Protein AF-A0AAW1GTK5-F1 (afdb_monomer)

Mean predicted aligned error: 4.93 Å

pLDDT: mean 91.54, std 10.84, range [37.44, 98.69]

Structure (mmCIF, N/CA/C/O backbone):
data_AF-A0AAW1GTK5-F1
#
_entry.id   AF-A0AAW1GTK5-F1
#
loop_
_atom_site.group_PDB
_atom_site.id
_atom_site.type_symbol
_atom_site.label_atom_id
_atom_site.label_alt_id
_atom_site.label_comp_id
_atom_site.label_asym_id
_atom_site.label_entity_id
_atom_site.label_seq_id
_atom_site.pdbx_PDB_ins_code
_atom_site.Cartn_x
_atom_site.Cartn_y
_atom_site.Cartn_z
_atom_site.occupancy
_atom_site.B_iso_or_equiv
_atom_site.auth_seq_id
_atom_site.auth_comp_id
_atom_site.auth_asym_id
_atom_site.auth_atom_id
_atom_site.pdbx_PDB_model_num
ATOM 1 N N . MET A 1 1 ? 20.849 -12.478 0.536 1.00 73.88 1 MET A N 1
ATOM 2 C CA . MET A 1 1 ? 19.409 -12.427 0.227 1.00 73.88 1 MET A CA 1
ATOM 3 C C . MET A 1 1 ? 18.995 -13.837 -0.115 1.00 73.88 1 MET A C 1
ATOM 5 O O . MET A 1 1 ? 19.558 -14.396 -1.048 1.00 73.88 1 MET A O 1
ATOM 9 N N . GLU A 1 2 ? 18.101 -14.410 0.677 1.00 87.69 2 GLU A N 1
ATOM 10 C CA . GLU A 1 2 ? 17.391 -15.639 0.320 1.00 87.69 2 GLU A CA 1
ATOM 11 C C . GLU A 1 2 ? 16.131 -15.251 -0.465 1.00 87.69 2 GLU A C 1
ATOM 13 O O . GLU A 1 2 ? 15.617 -14.145 -0.282 1.00 87.69 2 GLU A O 1
ATOM 18 N N . ILE A 1 3 ? 15.671 -16.115 -1.369 1.00 93.62 3 ILE A N 1
ATOM 19 C CA . ILE A 1 3 ? 14.481 -15.870 -2.195 1.00 93.62 3 ILE A CA 1
ATOM 20 C C . ILE A 1 3 ? 13.405 -16.909 -1.887 1.00 93.62 3 ILE A C 1
ATOM 22 O O . ILE A 1 3 ? 13.718 -18.066 -1.607 1.00 93.62 3 ILE A O 1
ATOM 26 N N . ALA A 1 4 ? 12.143 -16.481 -1.924 1.00 95.12 4 ALA A N 1
ATOM 27 C CA . ALA A 1 4 ? 10.993 -17.342 -1.674 1.00 95.12 4 ALA A CA 1
ATOM 28 C C . ALA A 1 4 ? 10.790 -18.359 -2.818 1.00 95.12 4 ALA A C 1
ATOM 30 O O . ALA A 1 4 ? 11.222 -18.095 -3.947 1.00 95.12 4 ALA A O 1
ATOM 31 N N . PRO A 1 5 ? 10.106 -19.495 -2.572 1.00 96.44 5 PRO A N 1
ATOM 32 C CA . PRO A 1 5 ? 9.848 -20.509 -3.598 1.00 96.44 5 PRO A CA 1
ATOM 33 C C . PRO A 1 5 ? 9.103 -19.978 -4.832 1.00 96.44 5 PRO A C 1
ATOM 35 O O . PRO A 1 5 ? 9.315 -20.475 -5.933 1.00 96.44 5 PRO A O 1
ATOM 38 N N . ASP A 1 6 ? 8.263 -18.957 -4.652 1.00 96.50 6 ASP A N 1
ATOM 39 C CA . ASP A 1 6 ? 7.429 -18.331 -5.681 1.00 96.50 6 ASP A CA 1
ATOM 40 C C . ASP A 1 6 ? 8.021 -17.027 -6.249 1.00 96.50 6 ASP A C 1
ATOM 42 O O . ASP A 1 6 ? 7.370 -16.345 -7.037 1.00 96.50 6 ASP A O 1
ATOM 46 N N . PHE A 1 7 ? 9.266 -16.675 -5.896 1.00 97.25 7 PHE A N 1
ATOM 47 C CA . PHE A 1 7 ? 9.896 -15.395 -6.252 1.00 97.25 7 PHE A CA 1
ATOM 48 C C . PHE A 1 7 ? 9.845 -15.092 -7.758 1.00 97.25 7 PHE A C 1
ATOM 50 O O . PHE A 1 7 ? 9.478 -13.989 -8.162 1.00 97.25 7 PHE A O 1
ATOM 57 N N . PHE A 1 8 ? 10.197 -16.062 -8.605 1.00 96.19 8 PHE A N 1
ATOM 58 C CA . PHE A 1 8 ? 10.202 -15.857 -10.056 1.00 96.19 8 PHE A CA 1
ATOM 59 C C . PHE A 1 8 ? 8.789 -15.769 -10.639 1.00 96.19 8 PHE A C 1
ATOM 61 O O . PHE A 1 8 ? 8.553 -14.933 -11.507 1.00 96.19 8 PHE A O 1
ATOM 68 N N . GLU A 1 9 ? 7.845 -16.575 -10.142 1.00 96.38 9 GLU A N 1
ATOM 69 C CA . GLU A 1 9 ? 6.445 -16.526 -10.585 1.00 96.38 9 GLU A CA 1
ATOM 70 C C . GLU A 1 9 ? 5.780 -15.203 -10.190 1.00 96.38 9 GLU A C 1
ATOM 72 O O . GLU A 1 9 ? 5.049 -14.618 -10.992 1.00 96.38 9 GLU A O 1
ATOM 77 N N . TYR A 1 10 ? 6.092 -14.696 -8.994 1.00 97.62 10 TYR A N 1
ATOM 78 C CA . TYR A 1 10 ? 5.666 -13.382 -8.525 1.00 97.62 10 TYR A CA 1
ATOM 79 C C . TYR A 1 10 ? 6.109 -12.273 -9.489 1.00 97.62 10 TYR A C 1
ATOM 81 O O . TYR A 1 10 ? 5.280 -11.486 -9.955 1.00 97.62 10 TYR A O 1
ATOM 89 N N . PHE A 1 11 ? 7.399 -12.229 -9.844 1.00 97.75 11 PHE A N 1
ATOM 90 C CA . PHE A 1 11 ? 7.917 -11.219 -10.770 1.00 97.75 11 PHE A CA 1
ATOM 91 C C . PHE A 1 11 ? 7.408 -11.403 -12.204 1.00 97.75 11 PHE A C 1
ATOM 93 O O . PHE A 1 11 ? 7.113 -10.410 -12.865 1.00 97.75 11 PHE A O 1
ATOM 100 N N . GLU A 1 12 ? 7.241 -12.636 -12.685 1.00 96.38 12 GLU A N 1
ATOM 101 C CA . GLU A 1 12 ? 6.657 -12.903 -14.007 1.00 96.38 12 GLU A CA 1
ATOM 102 C C . GLU A 1 12 ? 5.212 -12.381 -14.097 1.00 96.38 12 GLU A C 1
ATOM 104 O O . GLU A 1 12 ? 4.849 -11.699 -15.058 1.00 96.38 12 GLU A O 1
ATOM 109 N N . ALA A 1 13 ? 4.389 -12.636 -13.075 1.00 96.38 13 ALA A N 1
ATOM 110 C CA . ALA A 1 13 ? 3.017 -12.140 -13.032 1.00 96.38 13 ALA A CA 1
ATOM 111 C C . ALA A 1 13 ? 2.968 -10.609 -12.924 1.00 96.38 13 ALA A C 1
ATOM 113 O O . ALA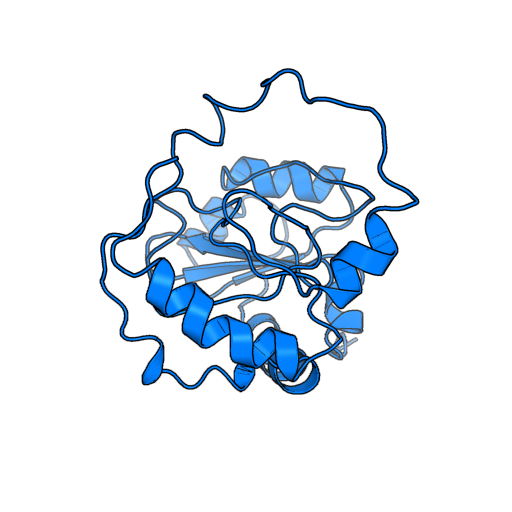 A 1 13 ? 2.221 -9.955 -13.658 1.00 96.38 13 ALA A O 1
ATOM 114 N N . ALA A 1 14 ? 3.800 -10.025 -12.059 1.00 96.25 14 ALA A N 1
ATOM 115 C CA . ALA A 1 14 ? 3.837 -8.586 -11.839 1.00 96.25 14 ALA A CA 1
ATOM 116 C C . ALA A 1 14 ? 4.452 -7.798 -13.014 1.00 96.25 14 ALA A C 1
ATOM 118 O O . ALA A 1 14 ? 4.169 -6.607 -13.158 1.00 96.25 14 ALA A O 1
ATOM 119 N N . ALA A 1 15 ? 5.237 -8.432 -13.894 1.00 96.31 15 ALA A N 1
ATOM 120 C CA . ALA A 1 15 ? 5.804 -7.773 -15.075 1.00 96.31 15 ALA A CA 1
ATOM 121 C C . ALA A 1 15 ? 4.692 -7.282 -16.014 1.00 96.31 15 ALA A C 1
ATOM 123 O O . ALA A 1 15 ? 4.743 -6.161 -16.515 1.00 96.31 15 ALA A O 1
ATOM 124 N N . ASN A 1 16 ? 3.609 -8.059 -16.131 1.00 94.88 16 ASN A N 1
ATOM 125 C CA . ASN A 1 16 ? 2.419 -7.654 -16.879 1.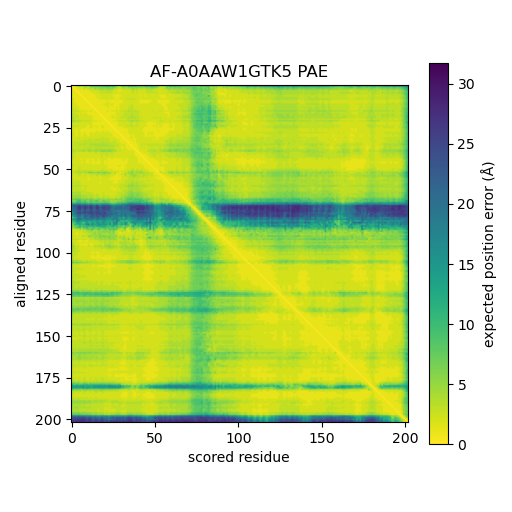00 94.88 16 ASN A CA 1
ATOM 126 C C . ASN A 1 16 ? 1.749 -6.391 -16.315 1.00 94.88 16 ASN A C 1
ATOM 128 O O . ASN A 1 16 ? 1.091 -5.675 -17.069 1.00 94.88 16 ASN A O 1
ATOM 132 N N . LEU A 1 17 ? 1.863 -6.131 -15.005 1.00 96.00 17 LEU A N 1
ATOM 133 C CA . LEU A 1 17 ? 1.345 -4.903 -14.394 1.00 96.00 17 LEU A CA 1
ATOM 134 C C . LEU A 1 17 ? 2.219 -3.709 -14.780 1.00 96.00 17 LEU A C 1
ATOM 136 O O . LEU A 1 17 ? 1.678 -2.693 -15.204 1.00 96.00 17 LEU A O 1
ATOM 140 N N . LEU A 1 18 ? 3.549 -3.852 -14.699 1.00 95.75 18 LEU A N 1
ATOM 141 C CA . LEU A 1 18 ? 4.494 -2.807 -15.113 1.00 95.75 18 LEU A CA 1
ATOM 142 C C . LEU A 1 18 ? 4.293 -2.398 -16.575 1.00 95.75 18 LEU A C 1
ATOM 144 O O . LEU A 1 18 ? 4.242 -1.209 -16.877 1.00 95.75 18 LEU A O 1
ATOM 148 N N . ASP A 1 19 ? 4.127 -3.368 -17.476 1.00 95.50 19 ASP A N 1
ATOM 149 C CA . ASP A 1 19 ? 3.943 -3.092 -18.905 1.00 95.50 19 ASP A CA 1
ATOM 150 C C . ASP A 1 19 ? 2.638 -2.333 -19.207 1.00 95.50 19 ASP A C 1
ATOM 152 O O . ASP A 1 19 ? 2.562 -1.571 -20.176 1.00 95.50 19 ASP A O 1
ATOM 156 N N . LYS A 1 20 ? 1.592 -2.540 -18.394 1.00 96.06 20 LYS A N 1
ATOM 157 C CA . LYS A 1 20 ? 0.241 -2.001 -18.632 1.00 96.06 20 LYS A CA 1
ATOM 158 C C . LYS A 1 20 ? -0.065 -0.729 -17.847 1.00 96.06 20 LYS A C 1
ATOM 160 O O . LYS A 1 20 ? -0.910 0.050 -18.287 1.00 96.06 20 LYS A O 1
ATOM 165 N N . ASP A 1 21 ? 0.575 -0.520 -16.702 1.00 97.19 21 ASP A N 1
ATOM 166 C CA . ASP A 1 21 ? 0.293 0.588 -15.792 1.00 97.19 21 ASP A CA 1
ATOM 167 C C . ASP A 1 21 ? 1.531 1.465 -15.578 1.00 97.19 21 ASP A C 1
ATOM 169 O O . ASP A 1 21 ? 2.387 1.195 -14.737 1.00 97.19 21 ASP A O 1
ATOM 173 N N . ARG A 1 22 ? 1.583 2.586 -16.306 1.00 95.12 22 ARG A N 1
ATOM 174 C CA . ARG A 1 22 ? 2.686 3.556 -16.218 1.00 95.12 22 ARG A CA 1
ATOM 175 C C . ARG A 1 22 ? 2.781 4.272 -14.869 1.00 95.12 22 ARG A C 1
ATOM 177 O O . ARG A 1 22 ? 3.781 4.939 -14.625 1.00 95.12 22 ARG A O 1
ATOM 184 N N . SER A 1 23 ? 1.766 4.166 -14.010 1.00 96.62 23 SER A N 1
ATOM 185 C CA . SER A 1 23 ? 1.834 4.703 -12.647 1.00 96.62 23 SER A CA 1
ATOM 186 C C . SER A 1 23 ? 2.655 3.810 -11.701 1.00 96.62 23 SER A C 1
ATOM 188 O O . SER A 1 23 ? 2.934 4.212 -10.571 1.00 96.62 23 SER A O 1
ATOM 190 N N . ILE A 1 24 ? 3.035 2.596 -12.126 1.00 97.31 24 ILE A N 1
ATOM 191 C CA . ILE A 1 24 ? 3.915 1.700 -11.370 1.00 97.31 24 ILE A CA 1
ATOM 192 C C . ILE A 1 24 ? 5.357 1.916 -11.838 1.00 97.31 24 ILE A C 1
ATOM 194 O O . ILE A 1 24 ? 5.711 1.619 -12.974 1.00 97.31 24 ILE A O 1
ATOM 198 N N . MET A 1 25 ? 6.212 2.406 -10.939 1.00 96.00 25 MET A N 1
ATOM 199 C CA . MET A 1 25 ? 7.640 2.604 -11.223 1.00 96.00 25 MET A CA 1
ATOM 200 C C . MET A 1 25 ? 8.441 1.296 -11.137 1.00 96.00 25 MET A C 1
ATOM 202 O O . MET A 1 25 ? 9.342 1.051 -11.938 1.00 96.00 25 MET A O 1
ATOM 206 N N . ALA A 1 26 ? 8.149 0.486 -10.120 1.00 97.38 26 ALA A N 1
ATOM 207 C CA . ALA A 1 26 ? 8.881 -0.728 -9.795 1.00 97.38 26 ALA A CA 1
ATOM 208 C C . ALA A 1 26 ? 7.978 -1.709 -9.042 1.00 97.38 26 ALA A C 1
ATOM 210 O O . ALA A 1 26 ? 6.988 -1.313 -8.425 1.00 97.38 26 ALA A O 1
ATOM 211 N N . VAL A 1 27 ? 8.364 -2.981 -9.049 1.00 97.94 27 VAL A N 1
ATOM 212 C CA . VAL A 1 27 ? 7.781 -4.028 -8.201 1.00 97.94 27 VAL A CA 1
ATOM 213 C C . VAL A 1 27 ? 8.872 -4.529 -7.272 1.00 97.94 27 VAL A C 1
ATOM 215 O O . VAL A 1 27 ? 10.002 -4.721 -7.711 1.00 97.94 27 VAL A O 1
ATOM 218 N N . SER A 1 28 ? 8.546 -4.742 -6.002 1.00 97.81 28 SER A N 1
ATOM 219 C CA . SER A 1 28 ? 9.477 -5.244 -4.991 1.00 97.81 28 SER A CA 1
ATOM 220 C C . SER A 1 28 ? 8.928 -6.501 -4.325 1.00 97.81 28 SER A C 1
ATOM 222 O O . SER A 1 28 ? 7.717 -6.647 -4.177 1.00 97.81 28 SER A O 1
ATOM 224 N N . SER A 1 29 ? 9.819 -7.402 -3.921 1.00 96.62 29 SER A N 1
ATOM 225 C CA . SER A 1 29 ? 9.528 -8.569 -3.084 1.00 96.62 29 SER A CA 1
ATOM 226 C C . SER A 1 29 ? 9.578 -8.259 -1.582 1.00 96.62 29 SER A C 1
ATOM 228 O O . SER A 1 29 ? 9.562 -9.179 -0.769 1.00 96.62 29 SER A O 1
ATOM 230 N N . TRP A 1 30 ? 9.694 -6.986 -1.198 1.00 96.38 30 TRP A N 1
ATOM 231 C CA . TRP A 1 30 ? 9.899 -6.569 0.184 1.00 96.38 30 TRP A CA 1
ATOM 232 C C . TRP A 1 30 ? 8.700 -5.816 0.754 1.00 96.38 30 TRP A C 1
ATOM 234 O O . TRP A 1 30 ? 8.210 -4.854 0.164 1.00 96.38 30 TRP A O 1
ATOM 244 N N . ASN A 1 31 ? 8.283 -6.218 1.954 1.00 96.38 31 ASN A N 1
ATOM 245 C CA . ASN A 1 31 ? 7.343 -5.482 2.789 1.00 96.38 31 ASN A CA 1
ATOM 246 C C . ASN A 1 31 ? 8.099 -4.951 4.012 1.00 96.38 31 ASN A C 1
ATOM 248 O O . ASN A 1 31 ? 8.556 -5.746 4.831 1.00 96.38 31 ASN A O 1
ATOM 252 N N . ASP A 1 32 ? 8.216 -3.626 4.153 1.00 93.62 32 ASP A N 1
ATOM 253 C CA . ASP A 1 32 ? 8.882 -3.005 5.306 1.00 93.62 32 ASP A CA 1
ATOM 254 C C . ASP A 1 32 ? 8.263 -3.458 6.642 1.00 93.62 32 ASP A C 1
ATOM 256 O O . ASP A 1 32 ? 8.983 -3.759 7.586 1.00 93.62 32 ASP A O 1
ATOM 260 N N . ASN A 1 33 ? 6.942 -3.627 6.714 1.00 94.44 33 ASN A N 1
ATOM 261 C CA . ASN A 1 33 ? 6.257 -4.151 7.904 1.00 94.44 33 ASN A CA 1
ATOM 262 C C . ASN A 1 33 ? 5.979 -5.662 7.782 1.00 94.44 33 ASN A C 1
ATOM 264 O O . ASN A 1 33 ? 4.932 -6.159 8.194 1.00 94.44 33 ASN A O 1
ATOM 268 N N . GLY A 1 34 ? 6.907 -6.398 7.161 1.00 93.25 34 GLY A N 1
ATOM 269 C CA . GLY A 1 34 ? 6.798 -7.823 6.839 1.00 93.25 34 GLY A CA 1
ATOM 270 C C . GLY A 1 34 ? 7.162 -8.786 7.972 1.00 93.25 34 GLY A C 1
ATOM 271 O O . GLY A 1 34 ? 7.401 -9.966 7.709 1.00 93.25 34 GLY A O 1
ATOM 272 N N . GLN A 1 35 ? 7.270 -8.316 9.219 1.00 91.75 35 GLN A N 1
ATOM 273 C CA . GLN A 1 35 ? 7.609 -9.183 10.350 1.00 91.75 35 GLN A CA 1
ATOM 274 C C . GLN A 1 35 ? 6.500 -10.217 10.596 1.00 91.75 35 GLN A C 1
ATOM 276 O O . GLN A 1 35 ? 5.323 -9.942 10.368 1.00 91.75 35 GLN A O 1
ATOM 281 N N . LYS A 1 36 ? 6.859 -11.415 11.083 1.00 90.31 36 LYS A N 1
ATOM 282 C CA . LYS A 1 36 ? 5.961 -12.591 11.175 1.00 90.31 36 LYS A CA 1
ATOM 283 C C . LYS A 1 36 ? 4.602 -12.315 11.838 1.00 90.31 36 LYS A C 1
ATOM 285 O O . LYS A 1 36 ? 3.616 -12.937 11.460 1.00 90.31 36 LYS A O 1
ATOM 290 N N . GLN A 1 37 ? 4.542 -11.413 12.814 1.00 90.25 37 GLN A N 1
ATOM 291 C CA . GLN A 1 37 ? 3.312 -11.032 13.515 1.00 90.25 37 GLN A CA 1
ATOM 292 C C . GLN A 1 37 ? 2.368 -10.117 12.709 1.00 90.25 37 GLN A C 1
ATOM 294 O O . GLN A 1 37 ? 1.214 -9.941 13.101 1.00 90.25 37 GLN A O 1
ATOM 299 N N . PHE A 1 38 ? 2.850 -9.531 11.610 1.00 93.50 38 PHE A N 1
ATOM 300 C CA . PHE A 1 38 ? 2.124 -8.567 10.781 1.00 93.50 38 PHE A CA 1
ATOM 301 C C . PHE A 1 38 ? 1.770 -9.092 9.383 1.00 93.50 38 PHE A C 1
ATOM 303 O O . PHE A 1 38 ? 1.125 -8.385 8.602 1.00 93.50 38 PHE A O 1
ATOM 310 N N . VAL A 1 39 ? 2.144 -10.336 9.061 1.00 91.44 39 VAL A N 1
ATOM 311 C CA . VAL A 1 39 ? 1.878 -10.971 7.762 1.00 91.44 39 VAL A CA 1
ATOM 312 C C . VAL A 1 39 ? 1.347 -12.393 7.923 1.00 91.44 39 VAL A C 1
ATOM 314 O O . VAL A 1 39 ? 1.941 -13.236 8.590 1.00 91.44 39 VAL A O 1
ATOM 317 N N . HIS A 1 40 ? 0.212 -12.671 7.282 1.00 90.81 40 HIS A N 1
ATOM 318 C CA . HIS A 1 40 ? -0.479 -13.965 7.385 1.00 90.81 40 HIS A CA 1
ATOM 319 C C . HIS A 1 40 ? -1.154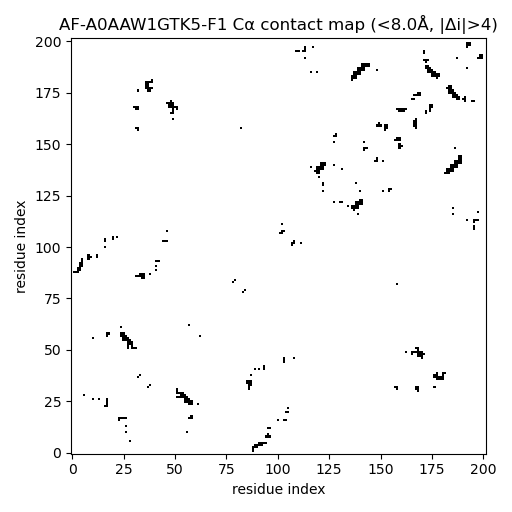 -14.423 6.094 1.00 90.81 40 HIS A C 1
ATOM 321 O O . HIS A 1 40 ? -1.553 -15.579 6.004 1.00 90.81 40 HIS A O 1
ATOM 327 N N . ASP A 1 41 ? -1.277 -13.539 5.108 1.00 92.06 41 ASP A N 1
ATOM 328 C CA . ASP A 1 41 ? -1.980 -13.816 3.864 1.00 92.06 41 ASP A CA 1
ATOM 329 C C . ASP A 1 41 ? -1.003 -13.653 2.699 1.00 92.06 41 ASP A C 1
ATOM 331 O O . ASP A 1 41 ? -0.649 -12.516 2.375 1.00 92.06 41 ASP A O 1
ATOM 335 N N . PRO A 1 42 ? -0.509 -14.762 2.126 1.00 94.06 42 PRO A N 1
ATOM 336 C CA . PRO A 1 42 ? 0.490 -14.722 1.064 1.00 94.06 42 PRO A CA 1
ATOM 337 C C . PRO A 1 42 ? -0.105 -14.314 -0.293 1.00 94.06 42 PRO A C 1
ATOM 339 O O . PRO A 1 42 ? 0.644 -14.099 -1.237 1.00 94.06 42 PRO A O 1
ATOM 342 N N . TYR A 1 43 ? -1.434 -14.199 -0.408 1.00 95.19 43 TYR A N 1
ATOM 343 C CA . TYR A 1 43 ? -2.124 -13.944 -1.675 1.00 95.19 43 TYR A CA 1
ATOM 344 C C . TYR A 1 43 ? -2.385 -12.457 -1.947 1.00 95.19 43 TYR A C 1
ATOM 346 O O . TYR A 1 43 ? -2.861 -12.107 -3.027 1.00 95.19 43 TYR A O 1
ATOM 354 N N . VAL A 1 44 ? -2.103 -11.574 -0.982 1.00 94.56 44 VAL A N 1
ATOM 355 C CA . VAL A 1 44 ? -2.410 -10.142 -1.080 1.00 94.56 44 VAL A CA 1
ATOM 356 C C . VAL A 1 44 ? -1.164 -9.336 -1.418 1.00 94.56 44 VAL A C 1
ATOM 358 O O . VAL A 1 44 ? -0.172 -9.357 -0.693 1.00 94.56 44 VAL A O 1
ATOM 361 N N . LEU A 1 45 ? -1.270 -8.546 -2.482 1.00 97.19 45 LEU A N 1
ATOM 362 C CA . LEU A 1 45 ? -0.299 -7.525 -2.865 1.00 97.19 45 LEU A CA 1
ATOM 363 C C . LEU A 1 45 ? -0.859 -6.121 -2.630 1.00 97.19 45 LEU A C 1
ATOM 365 O O . LEU A 1 45 ? -2.074 -5.900 -2.698 1.00 97.19 45 LEU A O 1
ATOM 369 N N . TYR A 1 46 ? 0.049 -5.171 -2.418 1.00 97.62 46 TYR A N 1
ATOM 370 C CA . TYR A 1 46 ? -0.259 -3.766 -2.176 1.00 97.62 46 TYR A CA 1
ATOM 371 C C . TYR A 1 46 ? 0.510 -2.868 -3.146 1.00 97.62 46 TYR A C 1
ATOM 373 O O . TYR A 1 46 ? 1.609 -3.203 -3.588 1.00 97.62 46 TYR A O 1
ATOM 381 N N . ARG A 1 47 ? -0.045 -1.688 -3.428 1.00 98.44 47 ARG A N 1
ATOM 382 C CA . ARG A 1 47 ? 0.731 -0.553 -3.940 1.00 98.44 47 ARG A CA 1
ATOM 383 C C . ARG A 1 47 ? 1.320 0.225 -2.771 1.00 98.44 47 ARG A C 1
ATOM 385 O O . ARG A 1 47 ? 0.725 0.256 -1.698 1.00 98.44 47 ARG A O 1
ATOM 392 N N . SER A 1 48 ? 2.450 0.879 -3.008 1.00 97.88 48 SER A N 1
ATOM 393 C CA . SER A 1 48 ? 3.147 1.725 -2.040 1.00 97.88 48 SER A CA 1
ATOM 394 C C . SER A 1 48 ? 3.741 2.930 -2.766 1.00 97.88 48 SER A C 1
ATOM 396 O O . SER A 1 48 ? 4.281 2.783 -3.862 1.00 97.88 48 SER A O 1
ATOM 398 N N . ASP A 1 49 ? 3.641 4.105 -2.149 1.00 97.50 49 ASP A N 1
ATOM 399 C CA . ASP A 1 49 ? 4.336 5.327 -2.566 1.00 97.50 49 ASP A CA 1
ATOM 400 C C . ASP A 1 49 ? 5.775 5.366 -2.006 1.00 97.50 49 ASP A C 1
ATOM 402 O O . ASP A 1 49 ? 6.611 6.142 -2.463 1.00 97.50 49 ASP A O 1
ATOM 406 N N . PHE A 1 50 ? 6.091 4.505 -1.031 1.00 96.44 50 PHE A N 1
ATOM 407 C CA . PHE A 1 50 ? 7.450 4.277 -0.545 1.00 96.44 50 PHE A CA 1
ATOM 408 C C . PHE A 1 50 ? 8.155 3.233 -1.419 1.00 96.44 50 PHE A C 1
ATOM 410 O O . PHE A 1 50 ? 7.580 2.172 -1.665 1.00 96.44 50 PHE A O 1
ATOM 417 N N . PHE A 1 51 ? 9.397 3.494 -1.845 1.00 95.19 51 PHE A N 1
ATOM 418 C CA . PHE A 1 51 ? 10.224 2.532 -2.585 1.00 95.19 51 PHE A CA 1
ATOM 419 C C . PHE A 1 51 ? 11.039 1.643 -1.619 1.00 95.19 51 PHE A C 1
ATOM 421 O O . PHE A 1 51 ? 12.032 2.116 -1.054 1.00 95.19 51 PHE A O 1
ATOM 428 N N . PRO A 1 52 ? 10.664 0.360 -1.427 1.00 92.25 52 PRO A N 1
ATOM 429 C CA . PRO A 1 52 ? 11.309 -0.521 -0.446 1.00 92.25 52 PRO A CA 1
ATOM 430 C C . PRO A 1 52 ? 12.647 -1.109 -0.931 1.00 92.25 52 PRO A C 1
ATOM 432 O O . PRO A 1 52 ? 13.515 -1.438 -0.123 1.00 92.25 52 PRO A O 1
ATOM 435 N N . GLY A 1 53 ? 12.849 -1.237 -2.249 1.00 90.25 53 GLY A N 1
ATOM 436 C CA . GLY A 1 53 ? 14.022 -1.903 -2.821 1.00 90.25 53 GLY A CA 1
ATOM 437 C C . GLY A 1 53 ? 14.024 -3.418 -2.573 1.00 90.25 53 GLY A C 1
ATOM 438 O O . GLY A 1 53 ? 13.042 -4.080 -2.882 1.00 90.25 53 GLY A O 1
ATOM 439 N N . LEU A 1 54 ? 15.151 -3.957 -2.083 1.00 89.69 54 LEU A N 1
ATOM 440 C CA . LEU A 1 54 ? 15.347 -5.340 -1.592 1.00 89.69 54 LEU A CA 1
ATOM 441 C C . LEU A 1 54 ? 14.646 -6.449 -2.411 1.00 89.69 54 LEU A C 1
ATOM 443 O O . LEU A 1 54 ? 13.643 -7.024 -1.998 1.00 89.69 54 LEU A O 1
ATOM 447 N N . GLY A 1 55 ? 15.226 -6.765 -3.575 1.00 92.81 55 GLY A N 1
ATOM 448 C CA . GLY A 1 55 ? 14.623 -7.653 -4.572 1.00 92.81 55 GLY A CA 1
ATOM 449 C C . GLY A 1 55 ? 13.532 -6.906 -5.331 1.00 92.81 55 GLY A C 1
ATOM 450 O O . GLY A 1 55 ? 12.386 -6.857 -4.907 1.00 92.81 55 GLY A O 1
ATOM 451 N N . TRP A 1 56 ? 13.896 -6.249 -6.429 1.00 96.38 56 TRP A N 1
ATOM 452 C CA . TRP A 1 56 ? 12.973 -5.398 -7.172 1.00 96.38 56 TRP A CA 1
ATOM 453 C C . TRP A 1 56 ? 13.269 -5.430 -8.665 1.00 96.38 56 TRP A C 1
ATOM 455 O O . TRP A 1 56 ? 14.400 -5.680 -9.082 1.00 96.38 56 TRP A O 1
ATOM 465 N N . MET A 1 57 ? 12.239 -5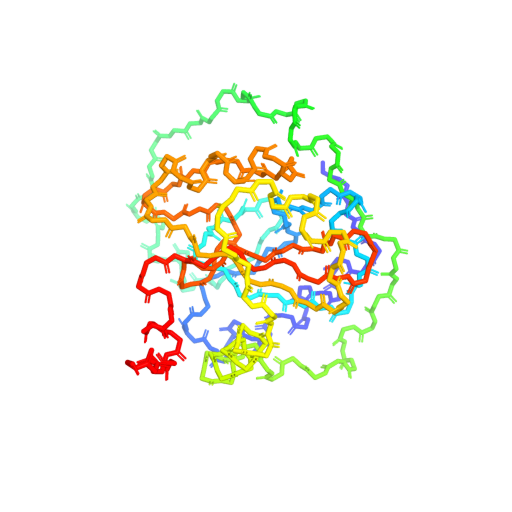.155 -9.458 1.00 96.56 57 MET A N 1
ATOM 466 C CA . MET A 1 57 ? 12.331 -4.984 -10.903 1.00 96.56 57 MET A CA 1
ATOM 467 C C . MET A 1 57 ? 11.780 -3.622 -11.316 1.00 96.56 57 MET A C 1
ATOM 469 O O . MET A 1 57 ? 10.893 -3.071 -10.661 1.00 96.56 57 MET A O 1
ATOM 473 N N . LEU A 1 58 ? 12.290 -3.108 -12.430 1.00 95.62 58 LEU A N 1
ATOM 474 C CA . LEU A 1 58 ? 11.822 -1.899 -13.095 1.00 95.62 58 LEU A CA 1
ATOM 475 C C . LEU A 1 58 ? 11.844 -2.112 -14.612 1.00 95.62 58 LEU A C 1
ATOM 477 O O . LEU A 1 58 ? 12.545 -2.997 -15.111 1.00 95.62 58 LEU A O 1
ATOM 481 N N . LEU A 1 59 ? 11.134 -1.261 -15.349 1.00 94.56 59 LEU A N 1
ATOM 482 C CA . LEU A 1 59 ? 11.227 -1.234 -16.805 1.00 94.56 59 LEU A CA 1
ATOM 483 C C . LEU A 1 59 ? 12.552 -0.619 -17.270 1.00 94.56 59 LEU A C 1
ATOM 485 O O . LEU A 1 59 ? 13.095 0.294 -16.644 1.00 94.56 59 LEU A O 1
ATOM 489 N N . ARG A 1 60 ? 13.029 -1.056 -18.443 1.00 93.12 60 ARG A N 1
ATOM 490 C CA . ARG A 1 60 ? 14.189 -0.450 -19.121 1.00 93.12 60 ARG A CA 1
ATOM 491 C C . ARG A 1 60 ? 14.013 1.058 -19.305 1.00 93.12 60 ARG A C 1
ATOM 493 O O . ARG A 1 60 ? 14.939 1.809 -19.044 1.00 93.12 60 ARG A O 1
ATOM 500 N N . THR A 1 61 ? 12.821 1.498 -19.699 1.00 93.94 61 THR A N 1
ATOM 501 C CA . THR A 1 61 ? 12.515 2.919 -19.915 1.00 93.94 61 THR A CA 1
ATOM 502 C C . THR A 1 61 ? 12.711 3.753 -18.652 1.00 93.94 61 THR A C 1
ATOM 504 O O . THR A 1 61 ? 13.225 4.863 -18.725 1.00 93.94 61 THR A O 1
ATOM 507 N N . THR A 1 62 ? 12.358 3.205 -17.488 1.00 92.56 62 THR A N 1
ATOM 508 C CA . THR A 1 62 ? 12.595 3.845 -16.189 1.00 92.56 62 THR A CA 1
ATOM 509 C C . THR A 1 62 ? 14.092 3.909 -15.875 1.00 92.56 62 THR A C 1
ATOM 511 O O . THR A 1 62 ? 14.579 4.922 -15.382 1.00 92.56 62 THR A O 1
ATOM 514 N N . TRP A 1 63 ? 14.859 2.863 -16.201 1.00 92.06 63 TRP A N 1
ATOM 515 C CA . TRP A 1 63 ? 16.317 2.889 -16.046 1.00 92.06 63 TRP A CA 1
ATOM 516 C C . TRP A 1 63 ? 16.984 3.941 -16.941 1.00 92.06 63 TRP A C 1
ATOM 518 O O . TRP A 1 63 ? 17.866 4.673 -16.486 1.00 92.06 63 TRP A O 1
ATOM 528 N N . ASP A 1 64 ? 16.552 4.048 -18.194 1.00 93.56 64 ASP A N 1
ATOM 529 C CA . ASP A 1 64 ? 17.084 5.025 -19.146 1.00 93.56 64 ASP A CA 1
ATOM 530 C C . ASP A 1 64 ? 16.825 6.471 -18.672 1.00 93.56 64 ASP A C 1
ATOM 532 O O . ASP A 1 64 ? 17.651 7.355 -18.896 1.00 93.56 64 ASP A O 1
ATOM 536 N N . GLU A 1 65 ? 15.727 6.712 -17.944 1.00 91.94 65 GLU A N 1
ATOM 537 C CA . GLU A 1 65 ? 15.435 8.006 -17.313 1.00 91.94 65 GLU A CA 1
ATOM 538 C C . GLU A 1 65 ? 16.327 8.303 -16.091 1.00 91.94 65 GLU A C 1
ATOM 540 O O . GLU A 1 65 ? 16.786 9.438 -15.911 1.00 91.94 65 GLU A O 1
ATOM 545 N N . LEU A 1 66 ? 16.544 7.304 -15.227 1.00 89.81 66 LEU A N 1
ATOM 546 C CA . LEU A 1 66 ? 17.225 7.476 -13.939 1.00 89.81 66 LEU A CA 1
ATOM 547 C C . LEU A 1 66 ? 18.752 7.437 -14.057 1.00 89.81 66 LEU A C 1
ATOM 549 O O . LEU A 1 66 ? 19.445 8.183 -13.362 1.00 89.81 66 LEU A O 1
ATOM 553 N N . SER A 1 67 ? 19.290 6.581 -14.927 1.00 89.12 67 SER A N 1
ATOM 554 C CA . SER A 1 67 ? 20.731 6.319 -15.024 1.00 89.12 67 SER A CA 1
ATOM 555 C C . SER A 1 67 ? 21.602 7.554 -15.308 1.00 89.12 67 SER A C 1
ATOM 557 O O . SER A 1 67 ? 22.669 7.650 -14.695 1.00 89.12 67 SER A O 1
ATOM 559 N N . PRO A 1 68 ? 21.182 8.565 -16.100 1.00 91.88 68 PRO A N 1
ATOM 560 C CA . PRO A 1 68 ? 21.978 9.780 -16.296 1.00 91.88 68 PRO A CA 1
ATOM 561 C C . PRO A 1 68 ? 22.063 10.675 -15.048 1.00 91.88 68 PRO A C 1
ATOM 563 O O . PRO A 1 68 ? 22.920 11.554 -14.982 1.00 91.88 68 PRO A O 1
ATOM 566 N N . LYS A 1 69 ? 21.168 10.479 -14.070 1.00 90.12 69 LYS A N 1
ATOM 567 C CA . LYS A 1 69 ? 21.029 11.299 -12.853 1.00 90.12 69 LYS A CA 1
ATOM 568 C C . LYS A 1 69 ? 21.460 10.544 -11.590 1.00 90.12 69 LYS A C 1
ATOM 570 O O . LYS A 1 69 ? 21.161 10.987 -10.482 1.00 90.12 69 LYS A O 1
ATOM 575 N N . TRP A 1 70 ? 22.121 9.393 -11.740 1.00 83.50 70 TRP A N 1
ATOM 576 C CA . TRP A 1 70 ? 22.394 8.497 -10.620 1.00 83.50 70 TRP A CA 1
ATOM 577 C C . TRP A 1 70 ? 23.291 9.160 -9.554 1.00 83.50 70 TRP A C 1
ATOM 579 O O . TRP A 1 70 ? 24.389 9.628 -9.880 1.00 83.50 70 TRP A O 1
ATOM 589 N N . PRO A 1 71 ? 22.865 9.210 -8.277 1.00 82.50 71 PRO A N 1
ATOM 590 C CA . PRO A 1 71 ? 23.645 9.838 -7.219 1.00 82.50 71 PRO A CA 1
ATOM 591 C C . PRO A 1 71 ? 24.880 8.999 -6.859 1.00 82.50 71 PRO A C 1
ATOM 593 O O . PRO A 1 71 ? 24.883 7.771 -6.943 1.00 82.50 71 PRO A O 1
ATOM 596 N N . LYS A 1 72 ? 25.943 9.660 -6.392 1.00 69.69 72 LYS A N 1
ATOM 597 C CA . LYS A 1 72 ? 27.121 8.987 -5.824 1.00 69.69 72 LYS A CA 1
ATOM 598 C C . LYS A 1 72 ? 26.890 8.758 -4.324 1.00 69.69 72 LYS A C 1
ATOM 600 O O . LYS A 1 72 ? 26.974 9.712 -3.559 1.00 69.69 72 LYS A O 1
ATOM 605 N N . GLY A 1 73 ? 26.602 7.529 -3.887 1.00 63.25 73 GLY A N 1
ATOM 606 C CA . GLY A 1 73 ? 26.453 7.217 -2.456 1.00 63.25 73 GLY A CA 1
ATOM 607 C C . GLY A 1 73 ? 26.237 5.732 -2.136 1.00 63.25 73 GLY A C 1
ATOM 608 O O . GLY A 1 73 ? 25.739 4.980 -2.969 1.00 63.25 73 GLY A O 1
ATOM 609 N N . SER A 1 74 ? 26.606 5.323 -0.914 1.00 57.59 74 SER A N 1
ATOM 610 C CA . SER A 1 74 ? 26.384 3.985 -0.336 1.00 57.59 74 SER A CA 1
ATOM 611 C C . SER A 1 74 ? 25.925 4.101 1.124 1.00 57.59 74 SER A C 1
ATOM 613 O O . SER A 1 74 ? 26.484 4.904 1.870 1.00 57.59 74 SER A O 1
ATOM 615 N N . SER A 1 75 ? 24.955 3.296 1.562 1.00 58.19 75 SER A N 1
ATOM 616 C CA . SER A 1 75 ? 24.424 3.316 2.937 1.00 58.19 75 SER A CA 1
ATOM 617 C C . SER A 1 75 ? 25.256 2.469 3.915 1.00 58.19 75 SER A C 1
ATOM 619 O O . SER A 1 75 ? 25.529 1.305 3.631 1.00 58.19 75 SER A O 1
ATOM 621 N N . LEU A 1 76 ? 25.582 3.009 5.097 1.00 51.94 76 LEU A N 1
ATOM 622 C CA . LEU A 1 76 ? 26.403 2.391 6.161 1.00 51.94 76 LEU A CA 1
ATOM 623 C C . LEU A 1 76 ? 25.669 1.338 7.035 1.00 51.94 76 LEU A C 1
ATOM 625 O O . LEU A 1 76 ? 25.899 1.260 8.236 1.00 51.94 76 LEU A O 1
ATOM 629 N N . GLY A 1 77 ? 24.773 0.525 6.463 1.00 56.75 77 GLY A N 1
ATOM 630 C CA . GLY A 1 77 ? 24.275 -0.710 7.106 1.00 56.75 77 GLY A CA 1
ATOM 631 C C . GLY A 1 77 ? 23.542 -0.592 8.460 1.00 56.75 77 GLY A C 1
ATOM 632 O O . GLY A 1 77 ? 23.390 -1.599 9.144 1.00 56.75 77 GLY A O 1
ATOM 633 N N . GLN A 1 78 ? 23.063 0.590 8.859 1.00 56.38 78 GLN A N 1
ATOM 634 C CA . GLN A 1 78 ? 22.624 0.883 10.238 1.00 56.38 78 GLN A CA 1
ATOM 635 C C . GLN A 1 78 ? 21.287 0.268 10.712 1.00 56.38 78 GLN A C 1
ATOM 637 O O . GLN A 1 78 ? 20.904 0.500 11.853 1.00 56.38 78 GLN A O 1
ATOM 642 N N . PHE A 1 79 ? 20.589 -0.542 9.908 1.00 60.28 79 PHE A N 1
ATOM 643 C CA . PHE A 1 79 ? 19.209 -0.974 10.215 1.00 60.28 79 PHE A CA 1
ATOM 644 C C . PHE A 1 79 ? 18.981 -2.495 10.227 1.00 60.28 79 PHE A C 1
ATOM 646 O O . PHE A 1 79 ? 17.839 -2.943 10.328 1.00 60.28 79 PHE A O 1
ATOM 653 N N . PHE A 1 80 ? 20.041 -3.305 10.121 1.00 59.50 80 PHE A N 1
ATOM 654 C CA . PHE A 1 80 ? 19.907 -4.750 9.901 1.00 59.50 80 PHE A CA 1
ATOM 655 C C . PHE A 1 80 ? 19.226 -5.494 11.063 1.00 59.50 80 PHE A C 1
ATOM 657 O O . PHE A 1 80 ? 18.174 -6.096 10.862 1.00 59.50 80 PHE A O 1
ATOM 664 N N . SER A 1 81 ? 19.779 -5.415 12.274 1.00 57.31 81 SER A N 1
ATOM 665 C CA . SER A 1 81 ? 19.334 -6.249 13.403 1.00 57.31 81 SER A CA 1
ATOM 666 C C . SER A 1 81 ? 17.949 -5.880 13.939 1.00 57.31 81 SER A C 1
ATOM 668 O O . SER A 1 81 ? 17.193 -6.752 14.342 1.00 57.31 81 SER A O 1
ATOM 670 N N . GLN A 1 82 ? 17.593 -4.592 13.952 1.00 59.56 82 GLN A N 1
ATOM 671 C CA . GLN A 1 82 ? 16.327 -4.161 14.553 1.00 59.56 82 GLN A CA 1
ATOM 672 C C . GLN A 1 82 ? 15.125 -4.424 13.644 1.00 59.56 82 GLN A C 1
ATOM 674 O O . GLN A 1 82 ? 14.047 -4.741 14.142 1.00 59.56 82 GLN A O 1
ATOM 679 N N . TYR A 1 83 ? 15.296 -4.294 12.326 1.00 60.06 83 TYR A N 1
ATOM 680 C CA . TYR A 1 83 ? 14.150 -4.273 11.427 1.00 60.06 83 TYR A CA 1
ATOM 681 C C . TYR A 1 83 ? 14.224 -5.219 10.227 1.00 60.06 83 TYR A C 1
ATOM 683 O O . TYR A 1 83 ? 13.168 -5.632 9.749 1.00 60.06 83 TYR A O 1
ATOM 691 N N . LEU A 1 84 ? 15.422 -5.567 9.736 1.00 70.81 84 LEU A N 1
ATOM 692 C CA . LEU A 1 84 ? 15.567 -6.427 8.552 1.00 70.81 84 LEU A CA 1
ATOM 693 C C . LEU A 1 84 ? 15.597 -7.919 8.910 1.00 70.81 84 LEU A C 1
ATOM 695 O O . LEU A 1 84 ? 15.013 -8.718 8.186 1.00 70.81 84 LEU A O 1
ATOM 699 N N . GLU A 1 85 ? 16.238 -8.295 10.021 1.00 75.00 85 GLU A N 1
ATOM 700 C CA . GLU A 1 85 ? 16.312 -9.686 10.498 1.00 75.00 85 GLU A CA 1
ATOM 701 C C . GLU A 1 85 ? 14.939 -10.360 10.741 1.00 75.00 85 GLU A C 1
ATOM 703 O O . GLU A 1 85 ? 14.771 -11.501 10.311 1.00 75.00 85 GLU A O 1
ATOM 708 N N . PRO A 1 86 ? 13.924 -9.713 11.357 1.00 78.25 86 PRO A N 1
ATOM 709 C CA . PRO A 1 86 ? 12.652 -10.376 11.674 1.00 78.25 86 PRO A CA 1
ATOM 710 C C . PRO A 1 86 ? 11.664 -10.485 10.497 1.00 78.25 86 PRO A C 1
ATOM 712 O O . PRO A 1 86 ? 10.518 -10.903 10.700 1.00 78.25 86 PRO A O 1
ATOM 715 N N . ILE A 1 87 ? 12.053 -10.083 9.285 1.00 82.75 87 ILE A N 1
ATOM 716 C CA . ILE A 1 87 ? 11.174 -10.103 8.110 1.00 82.75 87 ILE A CA 1
ATOM 717 C C . ILE A 1 87 ? 10.893 -11.543 7.688 1.00 82.75 87 ILE A C 1
ATOM 719 O O . ILE A 1 87 ? 11.802 -12.355 7.515 1.00 82.75 87 ILE A O 1
ATOM 723 N N . LYS A 1 88 ? 9.608 -11.875 7.530 1.00 86.50 88 LYS A N 1
ATOM 724 C CA . LYS A 1 88 ? 9.181 -13.227 7.179 1.00 86.50 88 LYS A CA 1
ATOM 725 C C . LYS A 1 88 ? 9.447 -13.488 5.695 1.00 86.50 88 LYS A C 1
ATOM 727 O O . LYS A 1 88 ? 8.802 -12.889 4.837 1.00 86.50 88 LYS A O 1
ATOM 732 N N . LEU A 1 89 ? 10.322 -14.450 5.399 1.00 87.88 89 LEU A N 1
ATOM 733 C CA . LEU A 1 89 ? 10.410 -15.040 4.065 1.00 87.88 89 LEU A CA 1
ATOM 734 C C . LEU A 1 89 ? 9.138 -15.853 3.783 1.00 87.88 89 LEU A C 1
ATOM 736 O O . LEU A 1 89 ? 8.725 -16.669 4.611 1.00 87.88 89 LEU A O 1
ATOM 740 N N . ASN A 1 90 ? 8.504 -15.615 2.634 1.00 87.62 90 ASN A N 1
ATOM 741 C CA . ASN A 1 90 ? 7.341 -16.394 2.225 1.00 87.62 90 ASN A CA 1
ATOM 742 C C . ASN A 1 90 ? 7.733 -17.860 1.981 1.00 87.62 90 ASN A C 1
ATOM 744 O O . ASN A 1 90 ? 8.711 -18.149 1.295 1.00 87.62 90 ASN A O 1
ATOM 748 N N . ASP A 1 91 ? 6.949 -18.771 2.545 1.00 90.31 91 ASP A N 1
ATOM 749 C CA . ASP A 1 91 ? 7.114 -20.221 2.468 1.00 90.31 91 ASP A CA 1
ATOM 750 C C . ASP A 1 91 ? 5.963 -20.912 1.713 1.00 90.31 91 ASP A C 1
ATOM 752 O O . ASP A 1 91 ? 5.995 -22.125 1.503 1.00 90.31 91 ASP A O 1
ATOM 756 N N . VAL A 1 92 ? 4.958 -20.148 1.270 1.00 90.69 92 VAL A N 1
ATOM 757 C CA . VAL A 1 92 ? 3.809 -20.644 0.505 1.00 90.69 92 VAL A CA 1
ATOM 758 C C . VAL A 1 92 ? 4.054 -20.446 -0.985 1.00 90.69 92 VAL A C 1
ATOM 760 O O . VAL A 1 92 ? 4.252 -19.323 -1.432 1.00 90.69 92 VAL A O 1
ATOM 763 N N . ASN A 1 93 ? 3.980 -21.516 -1.778 1.00 92.00 93 ASN A N 1
ATOM 764 C CA . ASN A 1 93 ? 4.076 -21.393 -3.230 1.00 92.00 93 ASN A CA 1
ATOM 765 C C . ASN A 1 93 ? 2.733 -20.924 -3.821 1.00 92.00 93 ASN A C 1
ATOM 767 O O . ASN A 1 93 ? 1.800 -21.720 -3.968 1.00 92.00 93 ASN A O 1
ATOM 771 N N . VAL A 1 94 ? 2.617 -19.626 -4.106 1.00 93.69 94 VAL A N 1
ATOM 772 C CA . VAL A 1 94 ? 1.426 -19.030 -4.720 1.00 93.69 94 VAL A CA 1
ATOM 773 C C . VAL A 1 94 ? 1.535 -19.130 -6.240 1.00 93.69 94 VAL A C 1
ATOM 775 O O . VAL A 1 94 ? 2.472 -18.615 -6.837 1.00 93.69 94 VAL A O 1
ATOM 778 N N . ASN A 1 95 ? 0.532 -19.732 -6.885 1.00 94.19 95 ASN A N 1
ATOM 779 C CA . ASN A 1 95 ? 0.460 -19.789 -8.347 1.00 94.19 95 ASN A CA 1
ATOM 780 C C . ASN A 1 95 ? -0.034 -18.449 -8.919 1.00 94.19 95 ASN A C 1
ATOM 782 O O . ASN A 1 95 ? -1.206 -18.290 -9.285 1.00 94.19 95 ASN A O 1
ATOM 786 N N . TRP A 1 96 ? 0.874 -17.477 -8.993 1.00 95.25 96 TRP A N 1
ATOM 787 C CA . TRP A 1 96 ? 0.584 -16.102 -9.404 1.00 95.25 96 TRP A CA 1
ATOM 788 C C . TRP A 1 96 ? -0.008 -15.987 -10.814 1.00 95.25 96 TRP A C 1
ATOM 790 O O . TRP A 1 96 ? -0.768 -15.060 -11.080 1.00 95.25 96 TRP A O 1
ATOM 800 N N . LYS A 1 97 ? 0.251 -16.957 -11.701 1.00 90.12 97 LYS A N 1
ATOM 801 C CA . LYS A 1 97 ? -0.312 -16.992 -13.066 1.00 90.12 97 LYS A CA 1
ATOM 802 C C . LYS A 1 97 ? -1.829 -17.161 -13.094 1.00 90.12 97 LYS A C 1
ATOM 804 O O . LYS A 1 97 ? -2.460 -16.828 -14.093 1.00 90.12 97 LYS A O 1
ATOM 809 N N . THR A 1 98 ? -2.404 -17.700 -12.022 1.00 93.88 98 THR A N 1
ATOM 810 C CA . THR A 1 98 ? -3.853 -17.925 -11.897 1.00 93.88 98 THR A CA 1
ATOM 811 C C . THR A 1 98 ? -4.570 -16.828 -11.115 1.00 93.88 98 THR A C 1
ATOM 813 O O . THR A 1 98 ? -5.799 -16.799 -11.095 1.00 93.88 98 THR A O 1
ATOM 816 N N . MET A 1 99 ? -3.819 -15.923 -10.483 1.00 95.06 99 MET A N 1
ATOM 817 C CA . MET A 1 99 ? -4.367 -14.852 -9.657 1.00 95.06 99 MET A CA 1
ATOM 818 C C . MET A 1 99 ? -4.846 -13.688 -10.527 1.00 95.06 99 MET A C 1
ATOM 820 O O . MET A 1 99 ? -4.154 -13.254 -11.449 1.00 95.06 99 MET A O 1
ATOM 824 N N . ASP A 1 100 ? -6.012 -13.129 -10.200 1.00 95.25 100 ASP A N 1
ATOM 825 C CA . ASP A 1 100 ? -6.457 -11.873 -10.801 1.00 95.25 100 ASP A CA 1
ATOM 826 C C . ASP A 1 100 ? -5.783 -10.688 -10.100 1.00 95.25 100 ASP A C 1
ATOM 828 O O . ASP A 1 100 ? -6.150 -10.29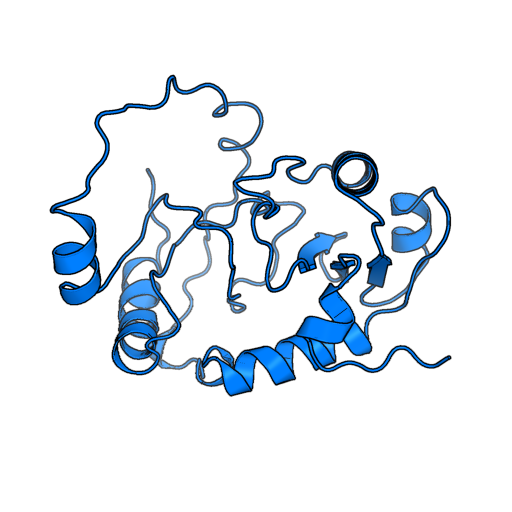6 -8.993 1.00 95.25 100 ASP A O 1
ATOM 832 N N . LEU A 1 101 ? -4.788 -10.108 -10.770 1.00 96.88 101 LEU A N 1
ATOM 833 C CA . LEU A 1 101 ? -4.047 -8.940 -10.293 1.00 96.88 101 LEU A CA 1
ATOM 834 C C . LEU A 1 101 ? -4.604 -7.611 -10.828 1.00 96.88 101 LEU A C 1
ATOM 836 O O . LEU A 1 101 ? -4.019 -6.555 -10.585 1.00 96.88 101 LEU A O 1
ATOM 840 N N . SER A 1 102 ? -5.734 -7.618 -11.545 1.00 96.38 102 SER A N 1
ATOM 841 C CA . SER A 1 102 ? -6.318 -6.407 -12.143 1.00 96.38 102 SER A CA 1
ATOM 842 C C . SER A 1 102 ? -6.722 -5.353 -11.107 1.00 96.38 102 SER A C 1
ATOM 844 O O . SER A 1 102 ? -6.791 -4.162 -11.428 1.00 96.38 102 SER A O 1
ATOM 846 N N . TYR A 1 103 ? -6.932 -5.764 -9.853 1.00 97.44 103 TYR A N 1
ATOM 847 C CA . TYR A 1 103 ? -7.202 -4.857 -8.743 1.00 97.44 103 TYR A CA 1
ATOM 848 C C . TYR A 1 103 ? -6.011 -3.942 -8.410 1.00 97.44 103 TYR A C 1
ATOM 850 O O . TYR A 1 103 ? -6.226 -2.911 -7.786 1.00 97.44 103 TYR A O 1
ATOM 858 N N . LEU A 1 104 ? -4.780 -4.270 -8.830 1.00 98.12 104 LEU A N 1
ATOM 859 C CA . LEU A 1 104 ? -3.570 -3.465 -8.586 1.00 98.12 104 LEU A CA 1
ATOM 860 C C . LEU A 1 104 ? -3.375 -2.318 -9.586 1.00 98.12 104 LEU A C 1
ATOM 862 O O . LEU A 1 104 ? -2.546 -1.438 -9.349 1.00 98.12 104 LEU A O 1
ATOM 866 N N . MET A 1 105 ? -4.132 -2.300 -10.683 1.00 97.56 105 MET A N 1
ATOM 867 C CA . MET A 1 105 ? -4.104 -1.206 -11.659 1.00 97.56 105 MET A CA 1
ATOM 868 C C . MET A 1 105 ? -4.581 0.093 -10.998 1.00 97.56 105 MET A C 1
ATOM 870 O O . MET A 1 105 ? -5.577 0.064 -10.280 1.00 97.56 105 MET A O 1
ATOM 874 N N . GLU A 1 106 ? -3.920 1.227 -11.247 1.00 92.19 106 GLU A N 1
ATOM 875 C CA . GLU A 1 106 ? -4.089 2.499 -10.514 1.00 92.19 106 GLU A CA 1
ATOM 876 C C . GLU A 1 106 ? -5.534 2.831 -10.098 1.00 92.19 106 GLU A C 1
ATOM 878 O O . GLU A 1 106 ? -5.835 2.966 -8.910 1.00 92.19 106 GLU A O 1
ATOM 883 N N . GLY A 1 107 ? -6.450 2.924 -11.068 1.00 91.94 107 GLY A N 1
ATOM 884 C CA . GLY A 1 107 ? -7.845 3.292 -10.814 1.00 91.94 107 GLY A CA 1
ATOM 885 C C . GLY A 1 107 ? -8.658 2.214 -10.090 1.00 91.94 107 GLY A C 1
ATOM 886 O O . GLY A 1 107 ? -9.592 2.542 -9.354 1.00 91.94 107 GLY A O 1
ATOM 887 N N . ASN A 1 108 ? -8.308 0.940 -10.271 1.00 97.75 108 ASN A N 1
ATOM 888 C CA . ASN A 1 108 ? -8.944 -0.172 -9.566 1.00 97.75 108 ASN A CA 1
ATOM 889 C C . ASN A 1 108 ? -8.440 -0.237 -8.126 1.00 97.75 108 ASN A C 1
ATOM 891 O O . ASN A 1 108 ? -9.249 -0.347 -7.205 1.00 97.75 108 ASN A O 1
ATOM 895 N N . TYR A 1 109 ? -7.131 -0.079 -7.932 1.00 98.31 109 TYR A N 1
ATOM 896 C CA . TYR A 1 109 ? -6.508 -0.147 -6.620 1.00 98.31 109 TYR A CA 1
ATOM 897 C C . TYR A 1 109 ? -6.956 1.002 -5.732 1.00 98.31 109 TYR A C 1
ATOM 899 O O . TYR A 1 109 ? -7.279 0.774 -4.571 1.00 98.31 109 TYR A O 1
ATOM 907 N N . LEU A 1 110 ? -7.057 2.219 -6.279 1.00 97.69 110 LEU A N 1
ATOM 908 C CA . LEU A 1 110 ? -7.561 3.367 -5.531 1.00 97.69 110 LEU A CA 1
ATOM 909 C C . LEU A 1 110 ? -8.955 3.085 -4.952 1.00 97.69 110 LEU A C 1
ATOM 911 O O . LEU A 1 110 ? -9.178 3.289 -3.763 1.00 97.69 110 LEU A O 1
ATOM 915 N N . LYS A 1 111 ? -9.877 2.561 -5.772 1.00 97.62 111 LYS A N 1
ATOM 916 C CA . LYS A 1 111 ? -11.245 2.218 -5.347 1.00 97.62 111 LYS A CA 1
ATOM 917 C C . LYS A 1 111 ? -11.268 1.052 -4.361 1.00 97.62 111 LYS A C 1
ATOM 919 O O . LYS A 1 111 ? -11.959 1.126 -3.348 1.00 97.62 111 LYS A O 1
ATOM 924 N N . TYR A 1 112 ? -10.522 -0.011 -4.660 1.00 98.00 112 TYR A N 1
ATOM 925 C CA . TYR A 1 112 ? -10.400 -1.197 -3.815 1.00 98.00 112 TYR A CA 1
ATOM 926 C C . TYR A 1 112 ? -9.884 -0.827 -2.421 1.00 98.00 112 TYR A C 1
ATOM 928 O O . TYR A 1 112 ? -10.524 -1.117 -1.413 1.00 98.00 112 TYR A O 1
ATOM 936 N N . PHE A 1 113 ? -8.766 -0.109 -2.366 1.00 98.31 113 PHE A N 1
ATOM 937 C CA . PHE A 1 113 ? -8.116 0.263 -1.121 1.00 98.31 113 PHE A CA 1
ATOM 938 C C . PHE A 1 113 ? -8.920 1.310 -0.335 1.00 98.31 113 PHE A C 1
ATOM 940 O O . PHE A 1 113 ? -9.039 1.200 0.884 1.00 98.31 113 PHE A O 1
ATOM 947 N N . ALA A 1 114 ? -9.559 2.273 -1.014 1.00 98.12 114 ALA A N 1
ATOM 948 C CA . ALA A 1 114 ? -10.486 3.205 -0.372 1.00 98.12 114 ALA A CA 1
ATOM 949 C C . ALA A 1 114 ? -11.652 2.478 0.318 1.00 98.12 114 ALA A C 1
ATOM 951 O O . ALA A 1 114 ? -12.012 2.835 1.437 1.00 98.12 114 ALA A O 1
ATOM 952 N N . ASN A 1 115 ? -12.207 1.434 -0.306 1.00 97.94 115 ASN A N 1
ATOM 953 C CA . ASN A 1 115 ? -13.283 0.627 0.272 1.00 97.94 115 ASN A CA 1
ATOM 954 C C . ASN A 1 115 ? -12.828 -0.100 1.555 1.00 97.94 115 ASN A C 1
ATOM 956 O O . ASN A 1 115 ? -13.516 -0.030 2.575 1.00 97.94 115 ASN A O 1
ATOM 960 N N . LEU A 1 116 ? -11.632 -0.703 1.546 1.00 97.69 116 LEU A N 1
ATOM 961 C CA . LEU A 1 116 ? -11.041 -1.328 2.737 1.00 97.69 116 LEU A CA 1
ATOM 962 C C . LEU A 1 116 ? -10.886 -0.328 3.893 1.00 97.69 116 LEU A C 1
ATOM 964 O O . LEU A 1 116 ? -11.346 -0.577 5.008 1.00 97.69 116 LEU A O 1
ATOM 968 N N . VAL A 1 117 ? -10.296 0.840 3.615 1.00 98.25 117 VAL A N 1
ATOM 969 C CA . VAL A 1 117 ? -10.088 1.901 4.615 1.00 98.25 117 VAL A CA 1
ATOM 970 C C . VAL A 1 117 ? -11.415 2.508 5.085 1.00 98.25 117 VAL A C 1
ATOM 972 O O . VAL A 1 117 ? -11.528 2.939 6.232 1.00 98.25 117 VAL A O 1
ATOM 975 N N . GLN A 1 118 ? -12.436 2.571 4.231 1.00 97.25 118 GLN A N 1
ATOM 976 C CA . GLN A 1 118 ? -13.756 3.083 4.598 1.00 97.25 118 GLN A CA 1
ATOM 977 C C . GLN A 1 118 ? -14.501 2.142 5.550 1.00 97.25 118 GLN A C 1
ATOM 979 O O . GLN A 1 118 ? -15.120 2.624 6.498 1.00 97.25 118 GLN A O 1
ATOM 984 N N . ASN A 1 119 ? -14.417 0.831 5.313 1.00 97.12 119 ASN A N 1
ATOM 985 C CA . ASN A 1 119 ? -15.116 -0.189 6.099 1.00 97.12 119 ASN A CA 1
ATOM 986 C C . ASN A 1 119 ? -14.437 -0.508 7.437 1.00 97.12 119 ASN A C 1
ATOM 988 O O . ASN A 1 119 ? -15.059 -1.112 8.311 1.00 97.12 119 ASN A O 1
ATOM 992 N N . ALA A 1 120 ? -13.175 -0.116 7.610 1.00 97.88 120 ALA A N 1
ATOM 993 C CA . ALA A 1 120 ? -12.457 -0.297 8.860 1.00 97.88 120 ALA A CA 1
ATOM 994 C C . ALA A 1 120 ? -13.038 0.580 9.987 1.00 97.88 120 ALA A C 1
ATOM 996 O O . ALA A 1 120 ? -13.309 1.773 9.816 1.00 97.88 120 ALA A O 1
ATOM 997 N N . THR A 1 121 ? -13.184 -0.004 11.177 1.00 97.44 121 THR A N 1
ATOM 998 C CA . THR A 1 121 ? -13.756 0.674 12.348 1.00 97.44 121 THR A CA 1
ATOM 999 C C . THR A 1 121 ? -12.815 1.783 12.831 1.00 97.44 121 THR A C 1
ATOM 1001 O O . THR A 1 121 ? -11.658 1.492 13.148 1.00 97.44 121 THR A O 1
ATOM 1004 N N . PRO A 1 122 ? -13.256 3.051 12.916 1.00 97.19 122 PRO A N 1
ATOM 1005 C CA . PRO A 1 122 ? -12.401 4.124 13.406 1.00 97.19 122 PRO A CA 1
ATOM 1006 C C . PRO A 1 122 ? -12.133 3.987 14.909 1.00 97.19 122 PRO A C 1
ATOM 1008 O O . PRO A 1 122 ? -13.058 3.807 15.701 1.00 97.19 122 PRO A O 1
ATOM 1011 N N . LEU A 1 123 ? -10.866 4.118 15.302 1.00 97.44 123 LEU A N 1
ATOM 1012 C CA . LEU A 1 123 ? -10.441 4.218 16.697 1.00 97.44 123 LEU A CA 1
ATOM 1013 C C . LEU A 1 123 ? -9.947 5.636 16.991 1.00 97.44 123 LEU A C 1
ATOM 1015 O O . LEU A 1 123 ? -9.195 6.221 16.215 1.00 97.44 123 LEU A O 1
ATOM 1019 N N . TYR A 1 124 ? -10.332 6.160 18.153 1.00 94.88 124 TYR A N 1
ATOM 1020 C CA . TYR A 1 124 ? -9.996 7.513 18.599 1.00 94.88 124 TYR A CA 1
ATOM 1021 C C . TYR A 1 124 ? -9.298 7.492 19.963 1.00 94.88 124 TYR A C 1
ATOM 1023 O O . TYR A 1 124 ? -9.500 6.570 20.757 1.00 94.88 124 TYR A O 1
ATOM 1031 N N . GLY A 1 125 ? -8.539 8.544 20.276 1.00 92.06 125 GLY A N 1
ATOM 1032 C CA . GLY A 1 125 ? -7.891 8.741 21.577 1.00 92.06 125 GLY A CA 1
ATOM 1033 C C . GLY A 1 125 ? -6.501 8.107 21.657 1.00 92.06 125 GLY A C 1
ATOM 1034 O O . GLY A 1 125 ? -5.673 8.337 20.791 1.00 92.06 125 GLY A O 1
ATOM 1035 N N . ASN A 1 126 ? -6.245 7.357 22.723 1.00 90.81 126 ASN A N 1
ATOM 1036 C CA . ASN A 1 126 ? -4.979 6.696 23.065 1.00 90.81 126 ASN A CA 1
ATOM 1037 C C . ASN A 1 126 ? -5.173 5.177 23.265 1.00 90.81 126 ASN A C 1
ATOM 1039 O O . ASN A 1 126 ? -6.275 4.668 23.048 1.00 90.81 126 ASN A O 1
ATOM 1043 N N . ASP A 1 127 ? -4.119 4.459 23.665 1.00 93.06 127 ASP A N 1
ATOM 1044 C CA . ASP A 1 127 ? -4.131 3.012 23.939 1.00 93.06 127 ASP A CA 1
ATOM 1045 C C . ASP A 1 127 ? -4.637 2.181 22.751 1.00 93.06 127 ASP A C 1
ATOM 1047 O O . ASP A 1 127 ? -5.490 1.294 22.877 1.00 93.06 127 ASP A O 1
ATOM 1051 N N . PHE A 1 128 ? -4.123 2.491 21.557 1.00 95.88 128 PHE A N 1
ATOM 1052 C CA . PHE A 1 128 ? -4.625 1.923 20.308 1.00 95.88 128 PHE A CA 1
ATOM 1053 C C . PHE A 1 128 ? -4.475 0.408 20.236 1.00 95.88 128 PHE A C 1
ATOM 1055 O O . PHE A 1 128 ? -5.346 -0.250 19.678 1.00 95.88 128 PHE A O 1
ATOM 1062 N N . VAL A 1 129 ? -3.436 -0.150 20.854 1.00 94.19 129 VAL A N 1
ATOM 1063 C CA . VAL A 1 129 ? -3.240 -1.601 20.978 1.00 94.19 129 VAL A CA 1
ATOM 1064 C C . VAL A 1 129 ? -4.391 -2.246 21.752 1.00 94.19 129 VAL A C 1
ATOM 1066 O O . VAL A 1 129 ? -5.023 -3.182 21.266 1.00 94.19 129 VAL A O 1
ATOM 1069 N N . LEU A 1 130 ? -4.725 -1.710 22.931 1.00 93.94 130 LEU A N 1
ATOM 1070 C CA . LEU A 1 130 ? -5.818 -2.225 23.757 1.00 93.94 130 LEU A CA 1
ATOM 1071 C C . LEU A 1 130 ? -7.167 -2.088 23.038 1.00 93.94 130 LEU A C 1
ATOM 1073 O O . LEU A 1 130 ? -7.967 -3.022 23.023 1.00 93.94 130 LEU A O 1
ATOM 1077 N N . LYS A 1 131 ? -7.416 -0.940 22.401 1.00 94.75 131 LYS A N 1
ATOM 1078 C CA . LYS A 1 131 ? -8.648 -0.705 21.634 1.00 94.75 131 LYS A CA 1
ATOM 1079 C C . LYS A 1 131 ? -8.752 -1.621 20.424 1.00 94.75 131 LYS A C 1
ATOM 1081 O O . LYS A 1 131 ? -9.805 -2.214 20.210 1.00 94.75 131 LYS A O 1
ATOM 1086 N N . ALA A 1 132 ? -7.663 -1.785 19.676 1.00 93.94 132 ALA A N 1
ATOM 1087 C CA . ALA A 1 132 ? -7.607 -2.714 18.562 1.00 93.94 132 ALA A CA 1
ATOM 1088 C C . ALA A 1 132 ? -7.913 -4.135 19.042 1.00 93.94 132 ALA A C 1
ATOM 1090 O O . ALA A 1 132 ? -8.718 -4.798 18.402 1.00 93.94 132 ALA A O 1
ATOM 1091 N N . ASN A 1 133 ? -7.380 -4.589 20.181 1.00 93.25 133 ASN A N 1
ATOM 1092 C CA . ASN A 1 133 ? -7.687 -5.914 20.742 1.00 93.25 133 ASN A CA 1
ATOM 1093 C C . ASN A 1 133 ? -9.179 -6.117 21.046 1.00 93.25 133 ASN A C 1
ATOM 1095 O O . ASN A 1 133 ? -9.701 -7.210 20.841 1.00 93.25 133 ASN A O 1
ATOM 1099 N N . ASN A 1 134 ? -9.869 -5.062 21.479 1.00 93.19 134 ASN A N 1
ATOM 1100 C CA . ASN A 1 134 ? -11.271 -5.121 21.898 1.00 93.19 134 ASN A CA 1
ATOM 1101 C C . ASN A 1 134 ? -12.285 -4.942 20.755 1.00 93.19 134 ASN A C 1
ATOM 1103 O O . ASN A 1 134 ? -13.480 -5.154 20.960 1.00 93.19 134 ASN A O 1
ATOM 1107 N N . VAL A 1 135 ? -11.838 -4.568 19.553 1.00 92.56 135 VAL A N 1
ATOM 1108 C CA . VAL A 1 135 ? -12.700 -4.423 18.371 1.00 92.56 135 VAL A CA 1
ATOM 1109 C C . VAL A 1 135 ? -12.595 -5.655 17.474 1.00 92.56 135 VAL A C 1
ATOM 1111 O O . VAL A 1 135 ? -11.510 -6.191 17.239 1.00 92.56 135 VAL A O 1
ATOM 1114 N N . LYS A 1 136 ? -13.735 -6.124 16.959 1.00 91.88 136 LYS A N 1
ATOM 1115 C CA . LYS A 1 136 ? -13.780 -7.183 15.941 1.00 91.88 136 LYS A CA 1
ATOM 1116 C C . LYS A 1 136 ? -13.613 -6.577 14.548 1.00 91.88 136 LYS A C 1
ATOM 1118 O O . LYS A 1 136 ? -14.209 -5.547 14.261 1.00 91.88 136 LYS A O 1
ATOM 1123 N N . GLY A 1 137 ? -12.875 -7.269 13.682 1.00 94.62 137 GLY A N 1
ATOM 1124 C CA . GLY A 1 137 ? -12.631 -6.826 12.308 1.00 94.62 137 GLY A CA 1
ATOM 1125 C C . GLY A 1 137 ? -11.611 -5.694 12.206 1.00 94.62 137 GLY A C 1
ATOM 1126 O O . GLY A 1 137 ? -10.978 -5.323 13.193 1.00 94.62 137 GLY A O 1
ATOM 1127 N N . ASP A 1 138 ? -11.438 -5.192 10.991 1.00 97.69 138 ASP A N 1
ATOM 1128 C CA . ASP A 1 138 ? -10.417 -4.207 10.650 1.00 97.69 138 ASP A CA 1
ATOM 1129 C C . ASP A 1 138 ? -10.650 -2.853 11.319 1.00 97.69 138 ASP A C 1
ATOM 1131 O O . ASP A 1 138 ? -11.789 -2.437 11.557 1.00 97.69 138 ASP A O 1
ATOM 1135 N N . VAL A 1 139 ? -9.557 -2.145 11.606 1.00 98.00 139 VAL A N 1
ATOM 1136 C CA . VAL A 1 139 ? -9.584 -0.857 12.308 1.00 98.00 139 VAL A CA 1
ATOM 1137 C C . VAL A 1 139 ? -8.761 0.196 11.585 1.00 98.00 139 VAL A C 1
ATOM 1139 O O . VAL A 1 139 ? -7.749 -0.112 10.960 1.00 98.00 139 VAL A O 1
ATOM 1142 N N . ARG A 1 140 ? -9.172 1.458 11.705 1.00 98.25 140 ARG A N 1
ATOM 1143 C CA . ARG A 1 140 ? -8.418 2.607 11.198 1.00 98.25 140 ARG A CA 1
ATOM 1144 C C . ARG A 1 140 ? -8.154 3.621 12.299 1.00 98.25 140 ARG A C 1
ATOM 1146 O O . ARG A 1 140 ? -9.036 3.911 13.106 1.00 98.25 140 ARG A O 1
ATOM 1153 N N . ILE A 1 141 ? -6.947 4.164 12.317 1.00 98.50 141 ILE A N 1
ATOM 1154 C CA . ILE A 1 141 ? -6.484 5.150 13.292 1.00 98.50 141 ILE A CA 1
ATOM 1155 C C . ILE A 1 141 ? -5.953 6.336 12.504 1.00 98.50 141 ILE A C 1
ATOM 1157 O O . ILE A 1 141 ? -5.061 6.170 11.678 1.00 98.50 141 ILE A O 1
ATOM 1161 N N . GLN A 1 142 ? -6.499 7.525 12.741 1.00 98.06 142 GLN A N 1
ATOM 1162 C CA . GLN A 1 142 ? -5.999 8.730 12.092 1.00 98.06 142 GLN A CA 1
ATOM 1163 C C . GLN A 1 142 ? -4.818 9.297 12.880 1.00 98.06 142 GLN A C 1
ATOM 1165 O O . GLN A 1 142 ? -4.955 9.533 14.080 1.00 98.06 142 GLN A O 1
ATOM 1170 N N . TYR A 1 143 ? -3.695 9.537 12.203 1.00 98.19 143 TYR A N 1
ATOM 1171 C CA . TYR A 1 143 ? -2.568 10.283 12.759 1.00 98.19 143 TYR A CA 1
ATOM 1172 C C . TYR A 1 143 ? -2.589 11.729 12.250 1.00 98.19 143 TYR A C 1
ATOM 1174 O O . TYR A 1 143 ? -3.038 12.008 11.135 1.00 98.19 143 TYR A O 1
ATOM 1182 N N . LYS A 1 144 ? -2.132 12.664 13.084 1.00 96.81 144 LYS A N 1
ATOM 1183 C CA . LYS A 1 144 ? -2.184 14.109 12.789 1.00 96.81 144 LYS A CA 1
ATOM 1184 C C . LYS A 1 144 ? -0.972 14.594 12.006 1.00 96.81 144 LYS A C 1
ATOM 1186 O O . LYS A 1 144 ? -1.107 15.397 11.089 1.00 96.81 144 LYS A O 1
ATOM 1191 N N . ASP A 1 145 ? 0.198 14.108 12.392 1.00 97.31 145 ASP A N 1
ATOM 1192 C CA . ASP A 1 145 ? 1.498 14.514 11.878 1.00 97.31 145 ASP A CA 1
ATOM 1193 C C . ASP A 1 145 ? 2.512 13.371 12.045 1.00 97.31 145 ASP A C 1
ATOM 1195 O O . ASP A 1 145 ? 2.160 12.257 12.443 1.00 97.31 145 ASP A O 1
ATOM 1199 N N . GLN A 1 146 ? 3.772 13.642 11.706 1.00 97.75 146 GLN A N 1
ATOM 1200 C CA . GLN A 1 146 ? 4.850 12.663 11.796 1.00 97.75 146 GLN A CA 1
ATOM 1201 C C . GLN A 1 146 ? 5.086 12.172 13.234 1.00 97.75 146 GLN A C 1
ATOM 1203 O O . GLN A 1 146 ? 5.221 10.970 13.441 1.00 97.75 146 GLN A O 1
ATOM 1208 N N . ALA A 1 147 ? 5.087 13.061 14.232 1.00 97.62 147 ALA A N 1
ATOM 1209 C CA . ALA A 1 147 ? 5.346 12.669 15.617 1.00 97.62 147 ALA A CA 1
ATOM 1210 C C . ALA A 1 147 ? 4.214 11.789 16.172 1.00 97.62 147 ALA A C 1
ATOM 1212 O O . ALA A 1 147 ? 4.459 10.817 16.888 1.00 97.62 147 ALA A O 1
ATOM 1213 N N . ASP A 1 148 ? 2.965 12.103 15.823 1.00 98.06 148 ASP A N 1
ATOM 1214 C CA . ASP A 1 148 ? 1.803 11.284 16.168 1.00 98.06 148 ASP A CA 1
ATOM 1215 C C . ASP A 1 148 ? 1.870 9.906 15.491 1.00 98.06 148 ASP A C 1
ATOM 1217 O O . ASP A 1 148 ? 1.672 8.885 16.151 1.00 98.06 148 ASP A O 1
ATOM 1221 N N . PHE A 1 149 ? 2.242 9.852 14.206 1.00 98.44 149 PHE A N 1
ATOM 1222 C CA . PHE A 1 149 ? 2.476 8.586 13.510 1.00 98.44 149 PHE A CA 1
ATOM 1223 C C . PHE A 1 149 ? 3.549 7.744 14.201 1.00 98.44 149 PHE A C 1
ATOM 1225 O O . PHE A 1 149 ? 3.289 6.581 14.491 1.00 98.44 149 PHE A O 1
ATOM 1232 N N . GLU A 1 150 ? 4.722 8.313 14.492 1.00 98.06 150 GLU A N 1
ATOM 1233 C CA . GLU A 1 150 ? 5.834 7.604 15.141 1.00 98.06 150 GLU A CA 1
ATOM 1234 C C . GLU A 1 150 ? 5.395 7.038 16.501 1.00 98.06 150 GLU A C 1
ATOM 1236 O O . GLU A 1 150 ? 5.657 5.878 16.823 1.00 98.06 150 GLU A O 1
ATOM 1241 N N . ASN A 1 151 ? 4.624 7.810 17.273 1.00 97.69 151 ASN A N 1
ATOM 1242 C CA . ASN A 1 151 ? 4.066 7.357 18.546 1.00 97.69 151 ASN A CA 1
ATOM 1243 C C . ASN A 1 151 ? 3.054 6.211 18.399 1.00 97.69 151 ASN A C 1
ATOM 1245 O O . ASN A 1 151 ? 3.004 5.331 19.262 1.00 97.69 151 ASN A O 1
ATOM 1249 N N . ILE A 1 152 ? 2.229 6.208 17.350 1.00 98.00 152 ILE A N 1
ATOM 1250 C CA . ILE A 1 152 ? 1.273 5.123 17.084 1.00 98.00 152 ILE A CA 1
ATOM 1251 C C . ILE A 1 152 ? 2.007 3.886 16.554 1.00 98.00 152 ILE A C 1
ATOM 1253 O O . ILE A 1 152 ? 1.792 2.785 17.060 1.00 98.00 152 ILE A O 1
ATOM 1257 N N . ALA A 1 153 ? 2.907 4.062 15.585 1.00 97.56 153 ALA A N 1
ATOM 1258 C CA . ALA A 1 153 ? 3.741 3.017 14.999 1.00 97.56 153 ALA A CA 1
ATOM 1259 C C . ALA A 1 153 ? 4.518 2.249 16.078 1.00 97.56 153 ALA A C 1
ATOM 1261 O O . ALA A 1 153 ? 4.469 1.016 16.117 1.00 97.56 153 ALA A O 1
ATOM 1262 N N . ARG A 1 154 ? 5.118 2.974 17.032 1.00 96.56 154 ARG A N 1
ATOM 1263 C CA . ARG A 1 154 ? 5.835 2.406 18.180 1.00 96.56 154 ARG A CA 1
ATOM 1264 C C . ARG A 1 154 ? 4.970 1.522 19.068 1.00 96.56 154 ARG A C 1
ATOM 1266 O O . ARG A 1 154 ? 5.437 0.486 19.530 1.00 96.56 154 ARG A O 1
ATOM 1273 N N . GLN A 1 155 ? 3.711 1.902 19.306 1.00 95.69 155 GLN A N 1
ATOM 1274 C CA . GLN A 1 155 ? 2.790 1.087 20.108 1.00 95.69 155 GLN A CA 1
ATOM 1275 C C . GLN A 1 155 ? 2.545 -0.282 19.464 1.00 95.69 155 GLN A C 1
ATOM 1277 O O . GLN A 1 155 ? 2.447 -1.281 20.172 1.00 95.69 155 GLN A O 1
ATOM 1282 N N . PHE A 1 156 ? 2.456 -0.333 18.132 1.00 95.31 156 PHE A N 1
ATOM 1283 C CA . PHE A 1 156 ? 2.266 -1.583 17.397 1.00 95.31 156 PHE A CA 1
ATOM 1284 C C . PHE A 1 156 ? 3.574 -2.326 17.107 1.00 95.31 156 PHE A C 1
ATOM 1286 O O . PHE A 1 156 ? 3.519 -3.526 16.855 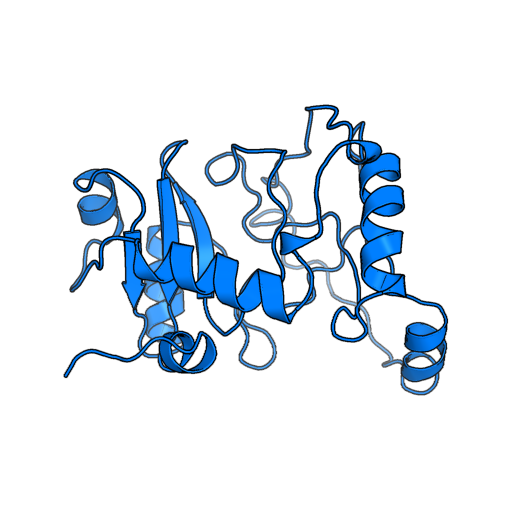1.00 95.31 156 PHE A O 1
ATOM 1293 N N . GLY A 1 157 ? 4.726 -1.651 17.171 1.00 94.19 157 GLY A N 1
ATOM 1294 C CA . GLY A 1 157 ? 6.038 -2.224 16.861 1.00 94.19 157 GLY A CA 1
ATOM 1295 C C . GLY A 1 157 ? 6.320 -2.339 15.360 1.00 94.19 157 GLY A C 1
ATOM 1296 O O . GLY A 1 157 ? 7.048 -3.241 14.950 1.00 94.19 157 GLY A O 1
ATOM 1297 N N . ILE A 1 158 ? 5.713 -1.469 14.548 1.00 95.19 158 ILE A N 1
ATOM 1298 C CA . ILE A 1 158 ? 6.008 -1.335 13.113 1.00 95.19 158 ILE A CA 1
ATOM 1299 C C . ILE A 1 158 ? 7.086 -0.263 12.885 1.00 95.19 158 ILE A C 1
ATOM 1301 O O . ILE A 1 158 ? 7.468 0.445 13.817 1.00 95.19 158 ILE A O 1
ATOM 1305 N N . PHE A 1 159 ? 7.571 -0.111 11.651 1.00 93.25 159 PHE A N 1
ATOM 1306 C CA . PHE A 1 159 ? 8.535 0.941 11.327 1.00 93.25 159 PHE A CA 1
ATOM 1307 C C . PHE A 1 159 ? 7.990 2.351 11.606 1.00 93.25 159 PHE A C 1
ATOM 1309 O O . PHE A 1 159 ? 6.925 2.727 11.119 1.00 93.25 159 PHE A O 1
ATOM 1316 N N . GLU A 1 160 ? 8.782 3.151 12.322 1.00 95.06 160 GLU A N 1
ATOM 1317 C CA . GLU A 1 160 ? 8.487 4.562 12.618 1.00 95.06 160 GLU A CA 1
ATOM 1318 C C . GLU A 1 160 ? 8.982 5.513 11.506 1.00 95.06 160 GLU A C 1
ATOM 1320 O O . GLU A 1 160 ? 8.536 6.650 11.418 1.00 95.06 160 GLU A O 1
ATOM 1325 N N . GLU A 1 161 ? 9.898 5.055 10.644 1.00 91.25 161 GLU A N 1
ATOM 1326 C CA . GLU A 1 161 ? 10.642 5.901 9.703 1.00 91.25 161 GLU A CA 1
ATOM 1327 C C . GLU A 1 161 ? 9.838 6.445 8.514 1.00 91.25 161 GLU A C 1
ATOM 1329 O O . GLU A 1 161 ? 8.994 5.770 7.915 1.00 91.25 161 GLU A O 1
ATOM 1334 N N . TRP A 1 162 ? 10.252 7.642 8.090 1.00 93.75 162 TRP A N 1
ATOM 1335 C CA . TRP A 1 162 ? 9.783 8.346 6.903 1.00 93.75 162 TRP A CA 1
ATOM 1336 C C . TRP A 1 162 ? 10.947 8.614 5.949 1.00 93.75 162 TRP A C 1
ATOM 1338 O O . TRP A 1 162 ? 12.086 8.813 6.374 1.00 93.75 162 TRP A O 1
ATOM 1348 N N . LYS A 1 163 ? 10.659 8.684 4.650 1.00 92.62 163 LYS A N 1
ATOM 1349 C CA . LYS A 1 163 ? 11.562 9.268 3.650 1.00 92.62 163 LYS A CA 1
ATOM 1350 C C . LYS A 1 163 ? 10.782 10.257 2.807 1.00 92.62 163 LYS A C 1
ATOM 1352 O O . LYS A 1 163 ? 9.695 9.927 2.349 1.00 92.62 163 LYS A O 1
ATOM 1357 N N . ASP A 1 164 ? 11.315 11.466 2.656 1.00 91.75 164 ASP A N 1
ATOM 1358 C CA . ASP A 1 164 ? 10.706 12.545 1.866 1.00 91.75 164 ASP A CA 1
ATOM 1359 C C . ASP A 1 164 ? 9.215 12.784 2.184 1.00 91.75 164 ASP A C 1
ATOM 1361 O O . ASP A 1 164 ? 8.400 13.035 1.301 1.00 91.75 164 ASP A O 1
ATOM 1365 N N . GLY A 1 165 ? 8.841 12.685 3.466 1.00 93.88 165 GLY A N 1
ATOM 1366 C CA . GLY A 1 165 ? 7.454 12.872 3.904 1.00 93.88 165 GLY A CA 1
ATOM 1367 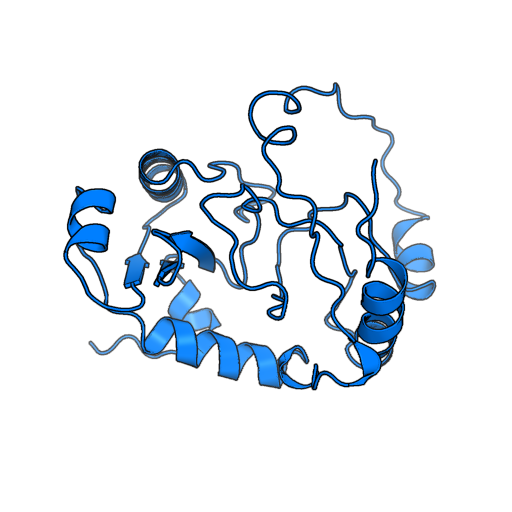C C . GLY A 1 165 ? 6.528 11.674 3.653 1.00 93.88 165 GLY A C 1
ATOM 1368 O O . GLY A 1 165 ? 5.315 11.817 3.787 1.00 93.88 165 GLY A O 1
ATOM 1369 N N . ILE A 1 166 ? 7.072 10.492 3.348 1.00 96.44 166 ILE A N 1
ATOM 1370 C CA . ILE A 1 166 ? 6.313 9.255 3.126 1.00 96.44 166 ILE A CA 1
ATOM 1371 C C . ILE A 1 166 ? 6.724 8.197 4.169 1.00 96.44 166 ILE A 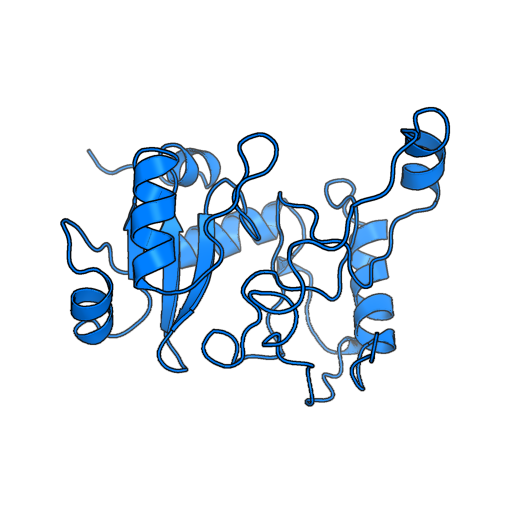C 1
ATOM 1373 O O . ILE A 1 166 ? 7.902 7.823 4.211 1.00 96.44 166 ILE A O 1
ATOM 1377 N N . PRO A 1 167 ? 5.791 7.680 4.993 1.00 97.25 167 PRO A N 1
ATOM 1378 C CA . PRO A 1 167 ? 6.071 6.553 5.878 1.00 97.25 167 PRO A CA 1
ATOM 1379 C C . PRO A 1 167 ? 6.345 5.267 5.090 1.00 97.25 167 PRO A C 1
ATOM 1381 O O . PRO A 1 167 ? 5.817 5.061 3.993 1.00 97.25 167 PRO A O 1
ATOM 1384 N N . ARG A 1 168 ? 7.121 4.352 5.675 1.00 95.12 168 ARG A N 1
ATOM 1385 C CA . ARG A 1 168 ? 7.369 3.026 5.084 1.00 95.12 168 ARG A CA 1
ATOM 1386 C C . ARG A 1 168 ? 6.070 2.263 4.787 1.00 95.12 168 ARG A C 1
ATOM 1388 O O . ARG A 1 168 ? 5.144 2.256 5.596 1.00 95.12 168 ARG A O 1
ATOM 1395 N N . ALA A 1 169 ? 6.030 1.612 3.621 1.00 96.19 169 ALA A N 1
ATOM 1396 C CA . ALA A 1 169 ? 4.880 0.874 3.078 1.00 96.19 169 ALA A CA 1
ATOM 1397 C C . ALA A 1 169 ? 3.571 1.682 2.905 1.00 96.19 169 ALA A C 1
ATOM 1399 O O . ALA A 1 169 ? 2.505 1.091 2.722 1.00 96.19 169 ALA A O 1
ATOM 1400 N N . ALA A 1 170 ? 3.616 3.018 2.967 1.00 98.12 170 ALA A N 1
ATOM 1401 C CA . ALA A 1 170 ? 2.415 3.836 2.842 1.00 98.12 170 ALA A CA 1
ATOM 1402 C C . ALA A 1 170 ? 1.907 3.921 1.395 1.00 98.12 170 ALA A C 1
ATOM 1404 O O . ALA A 1 170 ? 2.690 4.075 0.462 1.00 98.12 170 ALA A O 1
ATOM 1405 N N . TYR A 1 171 ? 0.585 3.948 1.219 1.00 98.44 171 TYR A N 1
ATOM 1406 C CA . TYR A 1 171 ? -0.078 4.350 -0.025 1.00 98.44 171 TYR A CA 1
ATOM 1407 C C . TYR A 1 171 ? -1.063 5.480 0.254 1.00 98.44 171 TYR A C 1
ATOM 1409 O O . TYR A 1 171 ? -1.951 5.345 1.096 1.00 98.44 171 TYR A O 1
ATOM 1417 N N . LYS A 1 172 ? -0.891 6.624 -0.414 1.00 97.62 172 LYS A N 1
ATOM 1418 C CA . LYS A 1 172 ? -1.640 7.865 -0.161 1.00 97.62 172 LYS A CA 1
ATOM 1419 C C . LYS A 1 172 ? -1.638 8.273 1.319 1.00 97.62 172 LYS A C 1
ATOM 1421 O O . LYS A 1 172 ? -2.625 8.806 1.824 1.00 97.62 172 LYS A O 1
ATOM 1426 N N . GLY A 1 173 ? -0.528 8.023 2.017 1.00 97.88 173 GLY A N 1
ATOM 1427 C CA . GLY A 1 173 ? -0.375 8.287 3.453 1.00 97.88 173 GLY A CA 1
ATOM 1428 C C . GLY A 1 173 ? -1.099 7.290 4.367 1.00 97.88 173 GLY A C 1
ATOM 1429 O O . GLY A 1 173 ? -1.287 7.576 5.542 1.00 97.88 173 GLY A O 1
ATOM 1430 N N . VAL A 1 174 ? -1.540 6.139 3.852 1.00 98.69 174 VAL A N 1
ATOM 1431 C CA . VAL A 1 174 ? -2.084 5.059 4.681 1.00 98.69 174 VAL A CA 1
ATOM 1432 C C . VAL A 1 174 ? -1.069 3.933 4.802 1.00 98.69 174 VAL A C 1
ATOM 1434 O O . VAL A 1 174 ? -0.686 3.356 3.788 1.00 98.69 174 VAL A O 1
ATOM 1437 N N . VAL A 1 175 ? -0.678 3.590 6.029 1.00 98.56 175 VAL A N 1
ATOM 1438 C CA . VAL A 1 175 ? 0.127 2.394 6.321 1.00 98.56 175 VAL A CA 1
ATOM 1439 C C . VAL A 1 175 ? -0.804 1.271 6.755 1.00 98.56 175 VAL A C 1
ATOM 1441 O O . VAL A 1 175 ? -1.619 1.460 7.658 1.00 98.56 175 VAL A O 1
ATOM 1444 N N . VAL A 1 176 ? -0.683 0.105 6.122 1.00 97.94 176 VAL A N 1
ATOM 1445 C CA . VAL A 1 176 ? -1.464 -1.093 6.448 1.00 97.94 176 VAL A CA 1
ATOM 1446 C C . VAL A 1 176 ? -0.550 -2.212 6.931 1.00 97.94 176 VAL A C 1
ATOM 1448 O O . VAL A 1 176 ? 0.517 -2.449 6.370 1.00 97.94 176 VAL A O 1
ATOM 1451 N N . PHE A 1 177 ? -0.978 -2.913 7.975 1.00 96.94 177 PHE A N 1
ATOM 1452 C CA . PHE A 1 177 ? -0.326 -4.122 8.472 1.00 96.94 177 PHE A CA 1
ATOM 1453 C C . PHE A 1 177 ? -1.366 -5.037 9.123 1.00 96.94 177 PHE A C 1
ATOM 1455 O O . PHE A 1 177 ? -2.408 -4.566 9.597 1.00 96.94 177 PHE A O 1
ATOM 1462 N N . ARG A 1 178 ? -1.117 -6.355 9.142 1.00 94.88 178 ARG A N 1
ATOM 1463 C CA . ARG A 1 178 ? -1.984 -7.265 9.902 1.00 94.88 178 ARG A CA 1
ATOM 1464 C C . ARG A 1 178 ? -1.638 -7.199 11.383 1.00 94.88 178 ARG A C 1
ATOM 1466 O O . ARG A 1 178 ? -0.524 -6.880 11.760 1.00 94.88 178 ARG A O 1
ATOM 1473 N N . TYR A 1 179 ? -2.593 -7.528 12.232 1.00 91.31 179 TYR A N 1
ATOM 1474 C CA . TYR A 1 179 ? -2.450 -7.552 13.676 1.00 91.31 179 TYR A CA 1
ATOM 1475 C C . TYR A 1 179 ? -3.299 -8.694 14.238 1.00 91.31 179 TYR A C 1
ATOM 1477 O O . TYR A 1 179 ? -4.398 -8.952 13.743 1.00 91.31 179 TYR A O 1
ATOM 1485 N N . LEU A 1 180 ? -2.790 -9.414 15.244 1.00 84.25 180 LEU A N 1
ATOM 1486 C CA . LEU A 1 180 ? -3.452 -10.600 15.816 1.00 84.25 180 LEU A CA 1
ATOM 1487 C C . LEU A 1 180 ? -3.975 -11.586 14.750 1.00 84.25 180 LEU A C 1
ATOM 1489 O O . LEU A 1 180 ? -5.110 -12.056 14.811 1.00 84.25 180 LEU A O 1
ATOM 1493 N N . THR A 1 181 ? -3.147 -11.878 13.746 1.00 76.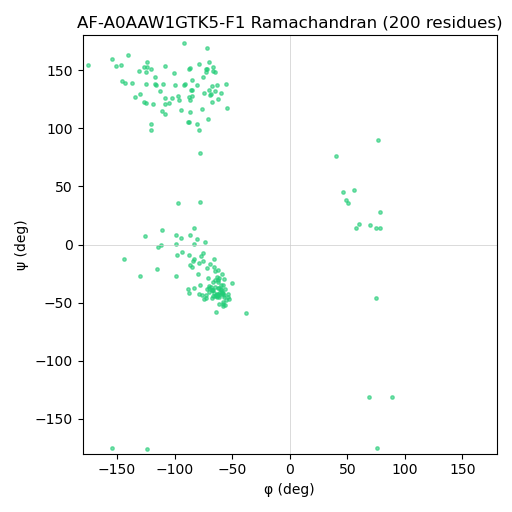00 181 THR A N 1
ATOM 1494 C CA . THR A 1 181 ? -3.391 -12.889 12.704 1.00 76.00 181 THR A CA 1
ATOM 1495 C C . THR A 1 181 ? -4.410 -12.525 11.620 1.00 76.00 181 THR A C 1
ATOM 1497 O O . THR A 1 181 ? -4.112 -12.713 10.443 1.00 76.00 181 THR A O 1
ATOM 1500 N N . SER A 1 182 ? -5.580 -11.978 11.956 1.00 82.69 182 SER A N 1
ATOM 1501 C CA . SER A 1 182 ? -6.662 -11.787 10.973 1.00 82.69 182 SER A CA 1
ATOM 1502 C C . SER A 1 182 ? -7.030 -10.334 10.682 1.00 82.69 182 SER A C 1
ATOM 1504 O O . SER A 1 182 ? -7.637 -10.070 9.649 1.00 82.69 182 SER A O 1
ATOM 1506 N N . LYS A 1 183 ? -6.701 -9.397 11.575 1.00 92.56 183 LYS A N 1
ATOM 1507 C CA . LYS A 1 183 ? -7.166 -8.005 11.510 1.00 92.56 183 LYS A CA 1
ATOM 1508 C C . LYS A 1 183 ? -6.190 -7.143 10.727 1.00 92.56 183 LYS A C 1
ATOM 1510 O O . LYS A 1 183 ? -4.995 -7.245 10.969 1.00 92.56 183 LYS A O 1
ATOM 1515 N N . CYS A 1 184 ? -6.673 -6.256 9.869 1.00 96.69 184 CYS A N 1
ATOM 1516 C CA . CYS A 1 184 ? -5.863 -5.166 9.332 1.00 96.69 184 CYS A CA 1
ATOM 1517 C C . CYS A 1 184 ? -5.996 -3.911 10.203 1.00 96.69 184 CYS A C 1
ATOM 1519 O O . CYS A 1 184 ? -7.093 -3.537 10.633 1.00 96.69 184 CYS A O 1
ATOM 1521 N N . VAL A 1 185 ? -4.864 -3.258 10.455 1.00 97.94 185 VAL A N 1
ATOM 1522 C CA . VAL A 1 185 ? -4.790 -1.920 11.047 1.00 97.94 185 VAL A CA 1
ATOM 1523 C C . VAL A 1 185 ? -4.359 -0.952 9.951 1.00 97.94 185 VAL A C 1
ATOM 1525 O O . VAL A 1 185 ? -3.331 -1.164 9.311 1.00 97.94 185 VAL A O 1
ATOM 1528 N N . TYR A 1 186 ? -5.141 0.107 9.749 1.00 98.62 186 TYR A N 1
ATOM 1529 C CA . TYR A 1 186 ? -4.842 1.189 8.813 1.00 98.62 186 TYR A CA 1
ATOM 1530 C C . TYR A 1 186 ? -4.472 2.452 9.597 1.00 98.62 186 TYR A C 1
ATOM 1532 O O . TYR A 1 186 ? -5.330 3.041 10.258 1.00 98.62 186 TYR A O 1
ATOM 1540 N N . LEU A 1 187 ? -3.215 2.889 9.529 1.00 98.62 187 LEU A N 1
ATOM 1541 C CA . LEU A 1 187 ? -2.813 4.207 10.026 1.00 98.62 187 LEU A CA 1
ATOM 1542 C C . LEU A 1 187 ? -3.033 5.219 8.911 1.00 98.62 187 LEU A C 1
ATOM 1544 O O . LEU A 1 187 ? -2.395 5.118 7.871 1.00 98.62 187 LEU A O 1
ATOM 1548 N N . VAL A 1 188 ? -3.958 6.151 9.108 1.00 98.56 188 VAL A N 1
ATOM 1549 C CA . VAL A 1 188 ? -4.490 7.041 8.071 1.00 98.56 188 VAL A CA 1
ATOM 1550 C C . VAL A 1 188 ? -3.973 8.458 8.292 1.00 98.56 188 VAL A C 1
ATOM 1552 O O . VAL A 1 188 ? -4.230 9.050 9.339 1.00 98.56 188 VAL A O 1
ATOM 1555 N N . GLY A 1 189 ? -3.275 9.012 7.304 1.00 98.00 189 GLY A N 1
ATOM 1556 C CA . GLY A 1 189 ? -2.758 10.374 7.369 1.00 98.00 189 GLY A CA 1
ATOM 1557 C C . GLY A 1 189 ? -3.824 11.465 7.255 1.00 98.00 189 GLY A C 1
ATOM 1558 O O . GLY A 1 189 ? -4.977 11.193 6.899 1.00 98.00 189 GLY A O 1
ATOM 1559 N N . PRO A 1 190 ? -3.444 12.728 7.525 1.00 96.06 190 PRO A N 1
ATOM 1560 C CA . PRO A 1 190 ? -4.376 13.853 7.603 1.00 96.06 190 PRO A CA 1
ATOM 1561 C C . PRO A 1 190 ? -5.162 14.073 6.302 1.00 96.06 190 PRO A C 1
ATOM 1563 O O . PRO A 1 190 ? -6.376 14.261 6.344 1.00 96.06 190 PRO A O 1
ATOM 1566 N N . ASP A 1 191 ? -4.499 13.954 5.149 1.00 95.75 191 ASP A N 1
ATOM 1567 C CA . ASP A 1 191 ? -5.115 14.118 3.826 1.00 95.75 191 ASP A CA 1
ATOM 1568 C C . ASP A 1 191 ? -5.471 12.789 3.141 1.00 95.75 191 ASP A C 1
ATOM 1570 O O . ASP A 1 191 ? -6.000 12.774 2.027 1.00 95.75 191 ASP A O 1
ATOM 1574 N N . SER A 1 192 ? -5.208 11.649 3.785 1.00 97.38 192 SER A N 1
ATOM 1575 C CA . SER A 1 192 ? -5.335 10.333 3.152 1.00 97.38 192 SER A CA 1
ATOM 1576 C C . SER A 1 192 ? -6.756 10.020 2.704 1.00 97.38 192 SER A C 1
ATOM 1578 O O . SER A 1 192 ? -6.949 9.556 1.586 1.00 97.38 192 SER A O 1
ATOM 1580 N N . LEU A 1 193 ? -7.771 10.329 3.517 1.00 95.94 193 LEU A N 1
ATOM 1581 C CA . LEU A 1 193 ? -9.168 10.105 3.124 1.00 95.94 193 LEU A CA 1
ATOM 1582 C C . LEU A 1 193 ? -9.535 10.909 1.868 1.00 95.94 193 LEU A C 1
ATOM 1584 O O . LEU A 1 193 ? -10.147 10.367 0.951 1.00 95.94 193 LEU A O 1
ATOM 1588 N N . LYS A 1 194 ? -9.075 12.163 1.779 1.00 96.00 194 LYS A N 1
ATOM 1589 C CA . LYS A 1 194 ? -9.256 13.008 0.593 1.00 96.00 194 LYS A CA 1
ATOM 1590 C C . LYS A 1 194 ? -8.541 12.418 -0.624 1.00 96.00 194 LYS A C 1
ATOM 1592 O O . LYS A 1 194 ? -9.136 12.354 -1.696 1.00 96.00 194 LYS A O 1
ATOM 1597 N N . HIS A 1 195 ? -7.298 11.960 -0.471 1.00 95.94 195 HIS A N 1
ATOM 1598 C CA . HIS A 1 195 ? -6.547 11.309 -1.550 1.00 95.94 195 HIS A CA 1
ATOM 1599 C C . HIS A 1 195 ? -7.182 9.995 -2.022 1.00 95.94 195 HIS A C 1
ATOM 1601 O O . HIS A 1 195 ? -7.044 9.642 -3.190 1.00 95.94 195 HIS A O 1
ATOM 1607 N N . LEU A 1 196 ? -7.902 9.302 -1.137 1.00 96.81 196 LEU A N 1
ATOM 1608 C CA . LEU A 1 196 ? -8.687 8.105 -1.446 1.00 96.81 196 LEU A CA 1
ATOM 1609 C C . LEU A 1 196 ? -10.080 8.420 -2.022 1.00 96.81 196 LEU A C 1
ATOM 1611 O O . LEU A 1 196 ? -10.843 7.501 -2.305 1.00 96.81 196 LEU A O 1
ATOM 1615 N N . GLY A 1 197 ? -10.435 9.698 -2.196 1.00 94.44 197 GLY A N 1
ATOM 1616 C CA . GLY A 1 197 ? -11.756 10.108 -2.680 1.00 94.44 197 GLY A CA 1
ATOM 1617 C C . GLY A 1 197 ? -12.889 9.859 -1.679 1.00 94.44 197 GLY A C 1
ATOM 1618 O O . GLY A 1 197 ? -14.057 9.855 -2.063 1.00 94.44 197 GLY A O 1
ATOM 1619 N N . LEU A 1 198 ? -12.562 9.649 -0.403 1.00 91.62 198 LEU A N 1
ATOM 1620 C CA . LEU A 1 198 ? -13.525 9.469 0.674 1.00 91.62 198 LEU A CA 1
ATOM 1621 C C . LEU A 1 198 ? -13.910 10.839 1.239 1.00 91.62 198 LEU A C 1
ATOM 1623 O O . LEU A 1 198 ? -13.056 11.634 1.637 1.00 91.62 198 LEU A O 1
ATOM 1627 N N . THR A 1 199 ? -15.207 11.124 1.298 1.00 78.56 199 THR A N 1
ATOM 1628 C CA . THR A 1 199 ? -15.715 12.315 1.978 1.00 78.56 199 THR A CA 1
ATOM 1629 C C . THR A 1 199 ? -15.633 12.120 3.487 1.00 78.56 199 THR A C 1
ATOM 1631 O O . THR A 1 199 ? -16.095 11.118 4.034 1.00 78.56 199 THR A O 1
ATOM 1634 N N . THR A 1 200 ? -15.064 13.097 4.189 1.00 61.38 200 THR A N 1
ATOM 1635 C CA . THR A 1 200 ? -15.269 13.217 5.630 1.00 61.38 200 THR A CA 1
ATOM 1636 C C . THR A 1 200 ? -16.710 13.671 5.839 1.00 61.38 200 THR A C 1
ATOM 1638 O O . THR A 1 200 ? -17.070 14.798 5.495 1.00 61.38 200 THR A O 1
ATOM 1641 N N . SER A 1 201 ? -17.574 12.780 6.330 1.00 53.00 201 SER A N 1
ATOM 1642 C CA . SER A 1 201 ? -18.885 13.192 6.833 1.00 53.00 201 SER A CA 1
ATOM 1643 C C . SER A 1 201 ? -18.647 14.270 7.892 1.00 53.00 201 SER A C 1
ATOM 1645 O O . SER A 1 201 ? -17.930 14.015 8.861 1.00 53.00 201 SER A O 1
ATOM 1647 N N . ARG A 1 202 ? -19.155 15.479 7.638 1.00 37.44 202 ARG A N 1
ATOM 1648 C CA . ARG A 1 202 ? -19.156 16.579 8.608 1.00 37.44 202 ARG A CA 1
ATOM 1649 C C . ARG A 1 202 ? -20.086 16.270 9.770 1.00 37.44 202 ARG A C 1
ATOM 1651 O O . ARG A 1 202 ? -21.133 15.637 9.509 1.00 37.44 202 ARG A O 1
#

Organism: Saponaria officinalis (NCBI:txid3572)

Secondary structure (DSSP, 8-state):
----TTHHHHHHHHHHHHHH-TT--EEES--TT-BTTT---TT-----SS---SSEEE-HHHHHHHGGG--------TTIIIIITTBPPP-S---GGGS--GGGSHHHHHHHHHHHHHHSEEE-SS-HHHHHHHS-S-EEEE--SHHHHHHHHHHHT----EETTEETT-BTTEEEEEETTTEEEEEE-TTHHHHTT-----

InterPro domains:
  IPR004139 Glycosyl transferase, family 13 [PF03071] (72-197)
  IPR029044 Nucleotide-diphospho-sugar transferases [G3DSA:3.90.550.10] (1-110)
  IPR029044 Nucleotide-diphospho-sugar transferases [SSF53448] (2-199)
  IPR052261 Glycosyltransferase 13 [PTHR10468] (72-194)

Radius of gyration: 17.35 Å; Cα contacts (8 Å, |Δi|>4): 269; chains: 1; bounding box: 46×38×44 Å

Solvent-accessible surface area (backbone atoms only — not comparable to full-atom values): 12231 Å² total; per-residue (Å²): 137,88,78,41,89,28,49,67,46,48,52,58,46,48,47,61,47,49,79,73,30,85,89,48,73,62,50,57,78,51,58,76,56,28,30,60,72,26,54,78,65,90,85,71,83,81,77,52,78,37,86,74,48,71,62,62,51,64,52,68,71,56,46,68,66,46,61,86,68,63,78,93,81,84,83,87,72,88,56,46,80,86,58,54,65,60,45,55,75,59,84,72,76,59,69,39,86,77,55,86,63,68,52,69,38,69,77,43,26,46,54,52,51,33,49,55,62,66,72,22,47,79,54,79,92,72,64,60,64,64,53,55,73,74,48,83,66,37,32,26,34,75,29,79,50,70,71,50,38,32,57,52,25,54,73,76,69,46,74,58,55,66,57,99,92,36,44,63,51,11,38,67,52,30,34,71,40,37,42,88,73,78,26,44,41,34,42,31,32,76,59,19,49,61,73,46,73,44,80,79,83,127

Sequence (202 aa):
MEIAPDFFEYFEAAANLLDKDRSIMAVSSWNDNGQKQFVHDPYVLYRSDFFPGLGWMLLRTTWDELSPKWPKGSSLGQFFSQYLEPIKLNDVNVNWKTMDLSYLMEGNYLKYFANLVQNATPLYGNDFVLKANNVKGDVRIQYKDQADFENIARQFGIFEEWKDGIPRAAYKGVVVFRYLTSKCVYLVGPDSLKHLGLTTSR

Foldseek 3Di:
DDAEPQLVLVCVLCVVVQVVAVVDFKDAPDAQQQFPQFDADPQDDADFPDDPDHHMDGDPVSCVVCVVVDDDDDDPPPCCPLGVVRHDHDHDHDNSVPDDPVCHHPVNVLQVVLVQQVPADEDDDDPVVVVVVVDPAEHEYEAEALVSQLVVCVSQSGDSDDDPRGGGRDDLNWHWTHHPNGYIYIYAYPCSCVVSVHDDDD

Nearest PDB structures (foldseek):
  1foa-assembly1_A  TM=9.154E-01  e=9.067E-17  Oryctolagus cuniculus
  1fo8-assembly1_A  TM=8.873E-01  e=1.102E-16  Oryctolagus cuniculus
  5ggi-assembly1_A  TM=7.767E-01  e=2.835E-09  Homo sapiens
  5ggg-assembly1_A  TM=7.742E-01  e=2.769E-08  Homo sapiens